Protein AF-A0A7V9VKD8-F1 (afdb_monomer)

Structure (mmCIF, N/CA/C/O backbone):
data_AF-A0A7V9VKD8-F1
#
_entry.id   AF-A0A7V9VKD8-F1
#
loop_
_atom_site.group_PDB
_atom_site.id
_atom_site.type_symbol
_atom_site.label_atom_id
_atom_site.label_alt_id
_atom_site.label_comp_id
_atom_site.label_asym_id
_atom_site.label_entity_id
_atom_site.label_seq_id
_atom_site.pdbx_PDB_ins_code
_atom_site.Cartn_x
_atom_site.Cartn_y
_atom_site.Cartn_z
_atom_site.occupancy
_atom_site.B_iso_or_equiv
_atom_site.auth_seq_id
_atom_site.auth_comp_id
_atom_site.auth_asym_id
_atom_site.auth_atom_id
_atom_site.pdbx_PDB_model_num
ATOM 1 N N . MET A 1 1 ? 1.636 -27.010 13.912 1.00 42.47 1 MET A N 1
ATOM 2 C CA . MET A 1 1 ? 1.619 -26.626 15.350 1.00 42.47 1 MET A CA 1
ATOM 3 C C . MET A 1 1 ? 1.794 -25.125 15.645 1.00 42.47 1 MET A C 1
ATOM 5 O O . MET A 1 1 ? 1.325 -24.706 16.694 1.00 42.47 1 MET A O 1
ATOM 9 N N . ARG A 1 2 ? 2.389 -24.283 14.776 1.00 42.25 2 ARG A N 1
ATOM 10 C CA . ARG A 1 2 ? 2.577 -22.835 15.060 1.00 42.25 2 ARG A CA 1
ATOM 11 C C . ARG A 1 2 ? 1.305 -21.962 14.997 1.00 42.25 2 ARG A C 1
ATOM 13 O O . ARG A 1 2 ? 1.256 -20.953 15.687 1.00 42.25 2 ARG A O 1
ATOM 20 N N . ALA A 1 3 ? 0.267 -22.363 14.257 1.00 39.34 3 ALA A N 1
ATOM 21 C CA . ALA A 1 3 ? -0.956 -21.563 14.083 1.00 39.34 3 ALA A CA 1
ATOM 22 C C . ALA A 1 3 ? -1.906 -21.553 15.307 1.00 39.34 3 ALA A C 1
ATOM 24 O O . ALA A 1 3 ? -2.570 -20.554 15.563 1.00 39.34 3 ALA A O 1
ATOM 25 N N . ARG A 1 4 ? -1.928 -22.620 16.126 1.00 39.41 4 ARG A N 1
ATOM 26 C CA . ARG A 1 4 ? -2.894 -22.756 17.241 1.00 39.41 4 ARG A CA 1
ATOM 27 C C . ARG A 1 4 ? -2.642 -21.816 18.432 1.00 39.41 4 ARG A C 1
ATOM 29 O O . ARG A 1 4 ? -3.565 -21.553 19.196 1.00 39.41 4 ARG A O 1
ATOM 36 N N . ARG A 1 5 ? -1.426 -21.270 18.590 1.00 45.78 5 ARG A N 1
ATOM 37 C CA . ARG A 1 5 ? -1.109 -20.312 19.674 1.00 45.78 5 ARG A CA 1
ATOM 38 C C . ARG A 1 5 ? -1.591 -18.879 19.399 1.00 45.78 5 ARG A C 1
ATOM 40 O O . ARG A 1 5 ? -1.609 -18.083 20.327 1.00 45.78 5 ARG A O 1
ATOM 47 N N . ILE A 1 6 ? -1.995 -18.550 18.169 1.00 46.66 6 ILE A N 1
ATOM 48 C CA . ILE A 1 6 ? -2.441 -17.193 17.801 1.00 46.66 6 ILE A CA 1
ATOM 49 C C . ILE A 1 6 ? -3.960 -17.016 18.012 1.00 46.66 6 ILE A C 1
ATOM 51 O O . ILE A 1 6 ? -4.398 -15.931 18.383 1.00 46.66 6 ILE A O 1
ATOM 55 N N . GLN A 1 7 ? -4.756 -18.083 17.868 1.00 44.25 7 GLN A N 1
ATOM 56 C CA . GLN A 1 7 ? -6.227 -18.017 17.906 1.00 44.25 7 GLN A CA 1
ATOM 57 C C . GLN A 1 7 ? -6.825 -17.631 19.274 1.00 44.25 7 GLN A C 1
ATOM 59 O O . GLN A 1 7 ? -7.838 -16.941 19.315 1.00 44.25 7 GLN A O 1
ATOM 64 N N . HIS A 1 8 ? -6.202 -18.012 20.395 1.00 42.66 8 HIS A N 1
ATOM 65 C CA . HIS A 1 8 ? -6.781 -17.778 21.730 1.00 42.66 8 HIS A CA 1
ATOM 66 C C . HIS A 1 8 ? -6.669 -16.321 22.216 1.00 42.66 8 HIS A C 1
ATOM 68 O O . HIS A 1 8 ? -7.335 -15.945 23.174 1.00 42.66 8 HIS A O 1
ATOM 74 N N . PHE A 1 9 ? -5.860 -15.482 21.560 1.00 46.19 9 PHE A N 1
ATOM 75 C CA . PHE A 1 9 ? -5.623 -14.104 22.004 1.00 46.19 9 PHE A CA 1
ATOM 76 C C . PHE A 1 9 ? -6.625 -13.094 21.415 1.00 46.19 9 PHE A C 1
ATOM 78 O O . PHE A 1 9 ? -6.841 -12.041 22.000 1.00 46.19 9 PHE A O 1
ATOM 85 N N . VAL A 1 10 ? -7.254 -13.400 20.272 1.00 44.94 10 VAL A N 1
ATOM 86 C CA . VAL A 1 10 ? -8.095 -12.431 19.539 1.00 44.94 10 VAL A CA 1
ATOM 87 C C . VAL A 1 10 ? -9.542 -12.395 20.053 1.00 44.94 10 VAL A C 1
ATOM 89 O O . VAL A 1 10 ? -10.133 -11.322 20.126 1.00 44.94 10 VAL A O 1
ATOM 92 N N . LEU A 1 11 ? -10.098 -13.528 20.499 1.00 43.31 11 LEU A N 1
ATOM 93 C CA . LEU A 1 11 ? -11.483 -13.601 20.997 1.00 43.31 11 LEU A CA 1
ATOM 94 C C . LEU A 1 11 ? -11.695 -12.942 22.376 1.00 43.31 11 LEU A C 1
ATOM 96 O O . LEU A 1 11 ? -12.800 -12.500 22.669 1.00 43.31 11 LEU A O 1
ATOM 100 N N . ALA A 1 12 ? -10.654 -12.810 23.204 1.00 42.66 12 ALA A N 1
ATOM 101 C CA . ALA A 1 12 ? -10.768 -12.205 24.539 1.00 42.66 12 ALA A CA 1
ATOM 102 C C . ALA A 1 12 ? -10.773 -10.660 24.530 1.00 42.66 12 ALA A C 1
ATOM 104 O O . ALA A 1 12 ? -11.183 -10.026 25.499 1.00 42.66 12 ALA A O 1
ATOM 105 N N . ILE A 1 13 ? -10.332 -10.035 23.437 1.00 46.97 13 ILE A N 1
ATOM 106 C CA . ILE A 1 13 ? -10.127 -8.581 23.356 1.00 46.97 13 ILE A CA 1
ATOM 107 C C . ILE A 1 13 ? -11.445 -7.823 23.127 1.00 46.97 13 ILE A C 1
ATOM 109 O O . ILE A 1 13 ? -11.575 -6.668 23.538 1.00 46.97 13 ILE A O 1
ATOM 113 N N . VAL A 1 14 ? -12.454 -8.469 22.539 1.00 44.53 14 VAL A N 1
ATOM 114 C CA . VAL A 1 14 ? -13.737 -7.825 22.206 1.00 44.53 14 VAL A CA 1
ATOM 115 C C . VAL A 1 14 ? -14.632 -7.617 23.444 1.00 44.53 14 VAL A C 1
ATOM 117 O O . VAL A 1 14 ? -15.474 -6.728 23.434 1.00 44.53 14 VAL A O 1
ATOM 120 N N . ALA A 1 15 ? -14.410 -8.340 24.551 1.00 43.53 15 ALA A N 1
ATOM 121 C CA . ALA A 1 15 ? -15.304 -8.313 25.720 1.00 43.53 15 ALA A CA 1
ATOM 122 C C . ALA A 1 15 ? -14.883 -7.376 26.876 1.00 43.53 15 ALA A C 1
ATOM 124 O O . ALA A 1 15 ? -15.650 -7.191 27.816 1.00 43.53 15 ALA A O 1
ATOM 125 N N . ALA A 1 16 ? -13.698 -6.758 26.836 1.00 43.78 16 ALA A N 1
ATOM 126 C CA . ALA A 1 16 ? -13.213 -5.905 27.928 1.00 43.78 16 ALA A CA 1
ATOM 127 C C . ALA A 1 16 ? -12.700 -4.560 27.402 1.00 43.78 16 ALA A C 1
ATOM 129 O O . ALA A 1 16 ? -11.512 -4.405 27.109 1.00 43.78 16 ALA A O 1
ATOM 130 N N . ALA A 1 17 ? -13.598 -3.586 27.261 1.00 41.66 17 ALA A N 1
ATOM 131 C CA . ALA A 1 17 ? -13.271 -2.193 26.968 1.00 41.66 17 ALA A CA 1
ATOM 132 C C . ALA A 1 17 ? -14.099 -1.265 27.867 1.00 41.66 17 ALA A C 1
ATOM 134 O O . ALA A 1 17 ? -15.029 -0.607 27.417 1.00 41.66 17 ALA A O 1
ATOM 135 N N . ALA A 1 18 ? -13.758 -1.218 29.153 1.00 43.62 18 ALA A N 1
ATOM 136 C CA . ALA A 1 18 ? -14.239 -0.179 30.050 1.00 43.62 18 ALA A CA 1
ATOM 137 C C . ALA A 1 18 ? -13.070 0.329 30.903 1.00 43.62 18 ALA A C 1
ATOM 139 O O . ALA A 1 18 ? -12.423 -0.442 31.604 1.00 43.62 18 ALA A O 1
ATOM 140 N N . LEU A 1 19 ? -12.842 1.642 30.804 1.00 44.38 19 LEU A N 1
ATOM 141 C CA . LEU A 1 19 ? -12.028 2.485 31.684 1.00 44.38 19 LEU A CA 1
ATOM 142 C C . LEU A 1 19 ? -10.507 2.246 31.635 1.00 44.38 19 LEU A C 1
ATOM 144 O O . LEU A 1 19 ? -9.908 1.535 32.434 1.00 44.38 19 LEU A O 1
ATOM 148 N N . SER A 1 20 ? -9.847 2.941 30.712 1.00 45.47 20 SER A N 1
ATOM 149 C CA . SER A 1 20 ? -8.417 3.249 30.793 1.00 45.47 20 SER A CA 1
ATOM 150 C C . SER A 1 20 ? -8.201 4.720 30.432 1.00 45.47 20 SER A C 1
ATOM 152 O O . SER A 1 20 ? -8.982 5.264 29.646 1.00 45.47 20 SER A O 1
ATOM 154 N N . PRO A 1 21 ? -7.194 5.383 31.029 1.00 44.06 21 PRO A N 1
ATOM 155 C CA . PRO A 1 21 ? -6.989 6.818 30.880 1.00 44.06 21 PRO A CA 1
ATOM 156 C C . PRO A 1 21 ? -6.723 7.202 29.415 1.00 44.06 21 PRO A C 1
ATOM 158 O O . PRO A 1 21 ? -6.250 6.370 28.632 1.00 44.06 21 PRO A O 1
ATOM 161 N N . PRO A 1 22 ? -7.022 8.458 29.032 1.00 53.12 22 PRO A N 1
ATOM 162 C CA . PRO A 1 22 ? -6.778 8.946 27.683 1.00 53.12 22 PRO A CA 1
ATOM 163 C C . PRO A 1 22 ? -5.312 8.746 27.287 1.00 53.12 22 PRO A C 1
ATOM 165 O O . PRO A 1 22 ? -4.411 8.804 28.127 1.00 53.12 22 PRO A O 1
ATOM 168 N N . ALA A 1 23 ? -5.105 8.506 25.991 1.00 54.78 23 ALA A N 1
ATOM 169 C CA . ALA A 1 23 ? -3.805 8.439 25.331 1.00 54.78 23 ALA A CA 1
ATOM 170 C C . ALA A 1 23 ? -2.807 9.427 25.962 1.00 54.78 23 ALA A C 1
ATOM 172 O O . ALA A 1 23 ? -3.097 10.622 26.082 1.00 54.78 23 ALA A O 1
ATOM 173 N N . SER A 1 24 ? -1.645 8.932 26.401 1.00 53.75 24 SER A N 1
ATOM 174 C CA . SER A 1 24 ? -0.640 9.771 27.059 1.00 53.75 24 SER A CA 1
ATOM 175 C C . SER A 1 24 ? -0.217 10.924 26.141 1.00 53.75 24 SER A C 1
ATOM 177 O O . SER A 1 24 ? -0.302 10.828 24.917 1.00 53.75 24 SER A O 1
ATOM 179 N N . ALA A 1 25 ? 0.288 12.027 26.703 1.00 51.19 25 ALA A N 1
ATOM 180 C CA . ALA A 1 25 ? 0.805 13.155 25.917 1.00 51.19 25 ALA A CA 1
ATOM 181 C C . ALA A 1 25 ? 1.857 12.744 24.856 1.00 51.19 25 ALA A C 1
ATOM 183 O O . ALA A 1 25 ? 2.001 13.433 23.849 1.00 51.19 25 ALA A O 1
ATOM 184 N N . ALA A 1 26 ? 2.521 11.593 25.025 1.00 50.34 26 ALA A N 1
ATOM 185 C CA . ALA A 1 26 ? 3.443 11.007 24.052 1.00 50.34 26 ALA A CA 1
ATOM 186 C C . ALA A 1 26 ? 2.761 10.447 22.780 1.00 50.34 26 ALA A C 1
ATOM 188 O O . ALA A 1 26 ? 3.427 10.249 21.764 1.00 50.34 26 ALA A O 1
ATOM 189 N N . GLU A 1 27 ? 1.445 10.209 22.796 1.00 54.41 27 GLU A N 1
ATOM 190 C CA . GLU A 1 27 ? 0.665 9.771 21.628 1.00 54.41 27 GLU A CA 1
ATOM 191 C C . GLU A 1 27 ? 0.104 10.931 20.790 1.00 54.41 27 GLU A C 1
ATOM 193 O O . GLU A 1 27 ? -0.457 10.674 19.721 1.00 54.41 27 GLU A O 1
ATOM 198 N N . ARG A 1 28 ? 0.319 12.199 21.184 1.00 55.41 28 ARG A N 1
ATOM 199 C CA . ARG A 1 28 ? 0.083 13.368 20.312 1.00 55.41 28 ARG A CA 1
ATOM 200 C C . ARG A 1 28 ? 1.165 13.458 19.234 1.00 55.41 28 ARG A C 1
ATOM 202 O O . ARG A 1 28 ? 1.924 14.419 19.150 1.00 55.41 28 ARG A O 1
ATOM 209 N N . GLN A 1 29 ? 1.278 12.423 18.412 1.00 58.59 29 GLN A N 1
ATOM 210 C CA . GLN A 1 29 ? 2.019 12.534 17.168 1.00 58.59 29 GLN A CA 1
ATOM 211 C C . GLN A 1 29 ? 1.348 13.589 16.300 1.00 58.59 29 GLN A C 1
ATOM 213 O O . GLN A 1 29 ? 0.123 13.622 16.196 1.00 58.59 29 GLN A O 1
ATOM 218 N N . HIS A 1 30 ? 2.166 14.409 15.642 1.00 74.25 30 HIS A N 1
ATOM 219 C CA . HIS A 1 30 ? 1.701 15.260 14.557 1.00 74.25 30 HIS A CA 1
ATOM 220 C C . HIS A 1 30 ? 0.858 14.417 13.594 1.00 74.25 30 HIS A C 1
ATOM 222 O O . HIS A 1 30 ? 1.234 13.284 13.246 1.00 74.25 30 HIS A O 1
ATOM 228 N N . CYS A 1 31 ? -0.295 14.962 13.206 1.00 80.88 31 CYS A N 1
ATOM 229 C CA . CYS A 1 31 ? -1.182 14.336 12.239 1.00 80.88 31 CYS A CA 1
ATOM 230 C C . CYS A 1 31 ? -0.378 13.911 11.000 1.00 80.88 31 CYS A C 1
ATOM 232 O O . CYS A 1 31 ? 0.543 14.627 10.596 1.00 80.88 31 CYS A O 1
ATOM 234 N N . PRO A 1 32 ? -0.635 12.717 10.434 1.00 75.69 32 PRO A N 1
ATOM 235 C CA . PRO A 1 32 ? 0.086 12.269 9.249 1.00 75.69 32 PRO A CA 1
ATOM 236 C C . PRO A 1 32 ? -0.048 13.306 8.132 1.00 75.69 32 PRO A C 1
ATOM 238 O O . PRO A 1 32 ? -1.162 13.595 7.717 1.00 75.69 32 PRO A O 1
ATOM 241 N N . ALA A 1 33 ? 1.077 13.829 7.638 1.00 67.81 33 ALA A N 1
ATOM 242 C CA . ALA A 1 33 ? 1.065 14.705 6.469 1.00 67.81 33 ALA A CA 1
ATOM 243 C C . ALA A 1 33 ? 0.665 13.936 5.198 1.00 67.81 33 ALA A C 1
ATOM 245 O O . ALA A 1 33 ? -0.048 14.468 4.359 1.00 67.81 33 ALA A O 1
ATOM 246 N N . GLU A 1 34 ? 1.090 12.672 5.077 1.00 78.25 34 GLU A N 1
ATOM 247 C CA . GLU A 1 34 ? 0.794 11.823 3.922 1.00 78.25 34 GLU A CA 1
ATOM 248 C C . GLU A 1 34 ? 0.638 10.348 4.330 1.00 78.25 34 GLU A C 1
ATOM 250 O O . GLU A 1 34 ? 1.295 9.887 5.279 1.00 78.25 34 GLU A O 1
ATOM 255 N N . PRO A 1 35 ? -0.198 9.577 3.615 1.00 81.62 35 PRO A N 1
ATOM 256 C CA . PRO A 1 35 ? -0.246 8.134 3.769 1.00 81.62 35 PRO A CA 1
ATOM 257 C C . PRO A 1 35 ? 1.057 7.443 3.345 1.00 81.62 35 PRO A C 1
ATOM 259 O O . PRO A 1 35 ? 1.594 7.673 2.262 1.00 81.62 35 PRO A O 1
ATOM 262 N N . LEU A 1 36 ? 1.542 6.514 4.177 1.00 81.06 36 LEU A N 1
ATOM 263 C CA . LEU A 1 36 ? 2.706 5.672 3.875 1.00 81.06 36 LEU A CA 1
ATOM 264 C C . LEU A 1 36 ? 2.273 4.254 3.468 1.00 81.06 36 LEU A C 1
ATOM 266 O O . LEU A 1 36 ? 2.594 3.294 4.160 1.00 81.06 36 LEU A O 1
ATOM 270 N N . TYR A 1 37 ? 1.542 4.104 2.365 1.00 79.50 37 TYR A N 1
ATOM 271 C CA . TYR A 1 37 ? 1.169 2.790 1.812 1.00 79.50 37 TYR A CA 1
ATOM 272 C C . TYR A 1 37 ? 1.654 2.591 0.364 1.00 79.50 37 TYR A C 1
ATOM 274 O O . TYR A 1 37 ? 2.274 3.477 -0.241 1.00 79.50 37 TYR A O 1
ATOM 282 N N . PHE A 1 38 ? 1.479 1.380 -0.182 1.00 69.44 38 PHE A N 1
ATOM 283 C CA . PHE A 1 38 ? 2.187 0.926 -1.386 1.00 69.44 38 PHE A CA 1
ATOM 284 C C . PHE A 1 38 ? 1.686 1.531 -2.705 1.00 69.44 38 PHE A C 1
ATOM 286 O O . PHE A 1 38 ? 2.515 1.932 -3.532 1.00 69.44 38 PHE A O 1
ATOM 293 N N . GLN A 1 39 ? 0.383 1.676 -2.914 1.00 71.06 39 GLN A N 1
ATOM 294 C CA . GLN 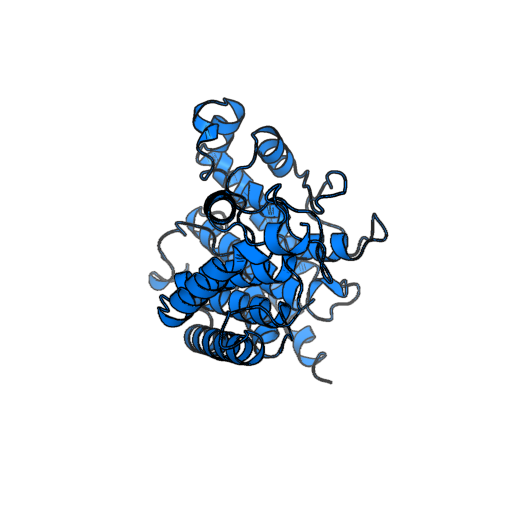A 1 39 ? -0.152 2.367 -4.087 1.00 71.06 39 GLN A CA 1
ATOM 295 C C . GLN A 1 39 ? -0.667 3.722 -3.651 1.00 71.06 39 GLN A C 1
ATOM 297 O O . GLN A 1 39 ? -1.504 3.802 -2.781 1.00 71.06 39 GLN A O 1
ATOM 302 N N . PHE A 1 40 ? -0.110 4.788 -4.213 1.00 60.62 40 PHE A N 1
ATOM 303 C CA . PHE A 1 40 ? -0.709 6.111 -4.113 1.00 60.62 40 PHE A CA 1
ATOM 304 C C . PHE A 1 40 ? -1.100 6.480 -5.533 1.00 60.62 40 PHE A C 1
ATOM 306 O O . PHE A 1 40 ? -0.212 6.611 -6.386 1.00 60.62 40 PHE A O 1
ATOM 313 N N . GLN A 1 41 ? -2.400 6.574 -5.812 1.00 69.62 41 GLN A N 1
ATOM 314 C CA . GLN A 1 41 ? -2.845 7.196 -7.054 1.00 69.62 41 GLN A CA 1
ATOM 315 C C . GLN A 1 41 ? -3.024 8.695 -6.799 1.00 69.62 41 GLN A C 1
ATOM 317 O O . GLN A 1 41 ? -3.840 9.076 -5.965 1.00 69.62 41 GLN A O 1
ATOM 322 N N . PRO A 1 42 ? -2.267 9.555 -7.502 1.00 56.91 42 PRO A N 1
ATOM 323 C CA . PRO A 1 42 ? -2.194 10.981 -7.192 1.00 56.91 42 PRO A CA 1
ATOM 324 C C . PRO A 1 42 ? -3.464 11.768 -7.530 1.00 56.91 42 PRO A C 1
ATOM 326 O O . PRO A 1 42 ? -3.528 12.953 -7.229 1.00 56.91 42 PRO A O 1
ATOM 329 N N . ALA A 1 43 ? -4.454 11.155 -8.184 1.00 70.81 43 ALA A N 1
ATOM 330 C CA . ALA A 1 43 ? -5.707 11.827 -8.483 1.00 70.81 43 ALA A CA 1
ATOM 331 C C . ALA A 1 43 ? -6.859 10.835 -8.642 1.00 70.81 43 ALA A C 1
ATOM 333 O O . ALA A 1 43 ? -6.780 9.886 -9.428 1.00 70.81 43 ALA A O 1
ATOM 334 N N . TYR A 1 44 ? -7.953 11.121 -7.943 1.00 82.94 44 TYR A N 1
ATOM 335 C CA . TYR A 1 44 ? -9.258 10.515 -8.161 1.00 82.94 44 TYR A CA 1
ATOM 336 C C . TYR A 1 44 ? -10.205 11.583 -8.706 1.00 82.94 44 TYR A C 1
ATOM 338 O O . TYR A 1 44 ? -10.216 12.710 -8.215 1.00 82.94 44 TYR A O 1
ATOM 346 N N . GLY A 1 45 ? -10.968 11.244 -9.748 1.00 84.88 45 GLY A N 1
ATOM 347 C CA . GLY A 1 45 ? -12.008 12.134 -10.265 1.00 84.88 45 GLY A CA 1
ATOM 348 C C . GLY A 1 45 ? -13.163 12.288 -9.263 1.00 84.88 45 GLY A C 1
ATOM 349 O O . GLY A 1 45 ? -13.365 11.376 -8.452 1.00 84.88 45 GLY A O 1
ATOM 350 N N . PRO A 1 46 ? -13.942 13.387 -9.329 1.00 84.19 46 PRO A N 1
ATOM 351 C CA . PRO A 1 46 ? -15.055 13.651 -8.409 1.00 84.19 46 PRO A CA 1
ATOM 352 C C . PRO A 1 46 ? -16.045 12.485 -8.305 1.00 84.19 46 PRO A C 1
ATOM 354 O O . PRO A 1 46 ? -16.428 12.095 -7.204 1.00 84.19 46 PRO A O 1
ATOM 357 N N . GLU A 1 47 ? -16.370 11.849 -9.433 1.00 88.12 47 GLU A N 1
ATOM 358 C CA . GLU A 1 47 ? -17.260 10.682 -9.492 1.00 88.12 47 GLU A CA 1
ATOM 359 C C . GLU A 1 47 ? -16.746 9.504 -8.657 1.00 88.12 47 GLU A C 1
ATOM 361 O O . GLU A 1 47 ? -17.500 8.891 -7.906 1.00 88.12 47 GLU A O 1
ATOM 366 N N . ARG A 1 48 ? -15.443 9.205 -8.730 1.00 89.19 48 ARG A N 1
ATOM 367 C CA . ARG A 1 48 ? -14.844 8.094 -7.976 1.00 89.19 48 ARG A CA 1
ATOM 368 C C . ARG A 1 48 ? -14.796 8.383 -6.479 1.00 89.19 48 ARG A C 1
ATOM 370 O O . ARG A 1 48 ? -14.947 7.460 -5.683 1.00 89.19 48 ARG A O 1
ATOM 377 N N . LEU A 1 49 ? -14.586 9.642 -6.096 1.00 88.44 49 LEU A N 1
ATOM 378 C CA . LEU A 1 49 ? -14.631 10.057 -4.694 1.00 88.44 49 LEU A CA 1
ATOM 379 C C . LEU A 1 49 ? -16.059 9.964 -4.136 1.00 88.44 49 LEU A C 1
ATOM 381 O O . LEU A 1 49 ? -16.259 9.431 -3.044 1.00 88.44 49 LEU A O 1
ATOM 385 N N . ALA A 1 50 ? -17.052 10.428 -4.899 1.00 89.12 50 ALA A N 1
ATOM 386 C CA . ALA A 1 50 ? -18.462 10.326 -4.534 1.00 89.12 50 ALA A CA 1
ATOM 387 C C . ALA A 1 50 ? -18.917 8.859 -4.413 1.00 89.12 50 ALA A C 1
ATOM 389 O O . ALA A 1 50 ? -19.523 8.494 -3.406 1.00 89.12 50 ALA A O 1
ATOM 390 N N . ALA A 1 51 ? -18.550 8.008 -5.377 1.00 93.50 51 ALA A N 1
ATOM 391 C CA . ALA A 1 51 ? -18.822 6.569 -5.350 1.00 93.50 51 ALA A CA 1
ATOM 392 C C . ALA A 1 51 ? -18.218 5.897 -4.106 1.00 93.50 51 ALA A C 1
ATOM 394 O O . ALA A 1 51 ? -18.927 5.235 -3.348 1.00 93.50 51 ALA A O 1
ATOM 395 N N . ALA A 1 52 ? -16.940 6.156 -3.810 1.00 94.12 52 ALA A N 1
ATOM 396 C CA . ALA A 1 52 ? -16.284 5.601 -2.627 1.00 94.12 52 ALA A CA 1
ATOM 397 C C . ALA A 1 52 ? -16.978 6.026 -1.319 1.00 94.12 52 ALA A C 1
ATOM 399 O O . ALA A 1 52 ? -17.159 5.204 -0.420 1.00 94.12 52 ALA A O 1
ATOM 400 N N . ARG A 1 53 ? -17.429 7.286 -1.207 1.00 91.25 53 ARG A N 1
ATOM 401 C CA . ARG A 1 53 ? -18.226 7.743 -0.050 1.00 91.25 53 ARG A CA 1
ATOM 402 C C . ARG A 1 53 ? -19.559 7.015 0.055 1.00 91.25 53 ARG A C 1
ATOM 404 O O . ARG A 1 53 ? -19.959 6.644 1.158 1.00 91.25 53 ARG A O 1
ATOM 411 N N . ALA A 1 54 ? -20.226 6.781 -1.074 1.00 94.00 54 ALA A N 1
ATOM 412 C CA . ALA A 1 54 ? -21.459 6.006 -1.108 1.00 94.00 54 ALA A CA 1
ATOM 413 C C . ALA A 1 54 ? -21.223 4.546 -0.683 1.00 94.00 54 ALA A C 1
ATOM 415 O O . ALA A 1 54 ? -22.122 3.930 -0.116 1.00 94.00 54 ALA A O 1
ATOM 416 N N . GLY A 1 55 ? -20.005 4.024 -0.830 1.00 96.12 55 GLY A N 1
ATOM 417 C CA . GLY A 1 55 ? -19.643 2.636 -0.540 1.00 96.12 55 GLY A CA 1
ATOM 418 C C . GLY A 1 55 ? -19.430 1.795 -1.798 1.00 96.12 55 GLY A C 1
ATOM 419 O O . GLY A 1 55 ? -19.408 0.575 -1.699 1.00 96.12 55 GLY A O 1
ATOM 420 N N . ASP A 1 56 ? -19.303 2.431 -2.961 1.00 97.25 56 ASP A N 1
ATOM 421 C CA . ASP A 1 56 ? -19.055 1.780 -4.243 1.00 97.25 56 ASP A CA 1
ATOM 422 C C . ASP A 1 56 ? -17.573 1.910 -4.596 1.00 97.25 56 ASP A C 1
ATOM 424 O O . ASP A 1 56 ? -17.049 3.008 -4.816 1.00 97.25 56 ASP A O 1
ATOM 428 N N . PHE A 1 57 ? -16.874 0.780 -4.648 1.00 96.31 57 PHE A N 1
ATOM 429 C CA . PHE A 1 57 ? -15.426 0.745 -4.808 1.00 96.31 57 PHE A CA 1
ATOM 430 C C . PHE A 1 57 ? -15.020 -0.073 -6.016 1.00 96.31 57 PHE A C 1
ATOM 432 O O . PHE A 1 57 ? -15.559 -1.137 -6.292 1.00 96.31 57 PHE A O 1
ATOM 439 N N . LYS A 1 58 ? -13.985 0.388 -6.713 1.00 95.25 58 LYS A N 1
ATOM 440 C CA . LYS A 1 58 ? -13.332 -0.415 -7.743 1.00 95.25 58 LYS A CA 1
ATOM 441 C C . LYS A 1 58 ? -12.240 -1.270 -7.100 1.00 95.25 58 LYS A C 1
ATOM 443 O O . LYS A 1 58 ? -11.090 -0.837 -7.051 1.00 95.25 58 LYS A O 1
ATOM 448 N N . VAL A 1 59 ? -12.614 -2.450 -6.597 1.00 95.12 59 VAL A N 1
ATOM 449 C CA . VAL A 1 59 ? -11.694 -3.399 -5.936 1.00 95.12 59 VAL A CA 1
ATOM 450 C C . VAL A 1 59 ? -10.658 -3.932 -6.918 1.00 95.12 59 VAL A C 1
ATOM 452 O O . VAL A 1 59 ? -9.469 -3.953 -6.619 1.00 95.12 59 VAL A O 1
ATOM 455 N N . HIS A 1 60 ? -11.093 -4.300 -8.125 1.00 93.50 60 HIS A N 1
ATOM 456 C CA . HIS A 1 60 ? -10.218 -4.804 -9.178 1.00 93.50 60 HIS A CA 1
ATOM 457 C C . HIS A 1 60 ? -10.320 -3.949 -10.447 1.00 93.50 60 HIS A C 1
ATOM 459 O O . HIS A 1 60 ? -11.399 -3.552 -10.883 1.00 93.50 60 HIS A O 1
ATOM 465 N N . GLN A 1 61 ? -9.184 -3.664 -11.092 1.00 86.88 61 GLN A N 1
ATOM 466 C CA . GLN A 1 61 ? -9.122 -2.674 -12.180 1.00 86.88 61 GLN A CA 1
ATOM 467 C C . GLN A 1 61 ? -9.916 -3.064 -13.437 1.00 86.88 61 GLN A C 1
ATOM 469 O O . GLN A 1 61 ? -10.322 -2.179 -14.198 1.00 86.88 61 GLN A O 1
ATOM 474 N N . ARG A 1 62 ? -10.131 -4.366 -13.655 1.00 88.31 62 ARG A N 1
ATOM 475 C CA . ARG A 1 62 ? -10.818 -4.913 -14.838 1.00 88.31 62 ARG A CA 1
ATOM 476 C C . ARG A 1 62 ? -12.294 -5.247 -14.607 1.00 88.31 62 ARG A C 1
ATOM 478 O O . ARG A 1 62 ? -12.961 -5.622 -15.560 1.00 88.31 62 ARG A O 1
ATOM 485 N N . LEU A 1 63 ? -12.778 -5.141 -13.371 1.00 91.75 63 LEU A N 1
ATOM 486 C CA . LEU A 1 63 ? -14.148 -5.499 -13.004 1.00 91.75 63 LEU A CA 1
ATOM 487 C C . LEU A 1 63 ? -14.971 -4.243 -12.685 1.00 91.75 63 LEU A C 1
ATOM 489 O O . LEU A 1 63 ? -14.431 -3.130 -12.609 1.00 91.75 63 LEU A O 1
ATOM 493 N N . GLY A 1 64 ? -16.287 -4.434 -12.569 1.00 91.81 64 GLY A N 1
ATOM 494 C CA . GLY A 1 64 ? -17.226 -3.393 -12.156 1.00 91.81 64 GLY A CA 1
ATOM 495 C C . GLY A 1 64 ? -17.015 -2.951 -10.701 1.00 91.81 64 GLY A C 1
ATOM 496 O O . GLY A 1 64 ? -16.196 -3.536 -9.991 1.00 91.81 64 GLY A O 1
ATOM 497 N N . PRO A 1 65 ? -17.708 -1.889 -10.258 1.00 95.06 65 PRO A N 1
ATOM 498 C CA . PRO A 1 65 ? -17.676 -1.478 -8.863 1.00 95.06 65 PRO A CA 1
ATOM 499 C C . PRO A 1 65 ? -18.376 -2.507 -7.962 1.00 95.06 65 PRO A C 1
ATOM 501 O O . PRO A 1 65 ? -19.383 -3.108 -8.339 1.00 95.06 65 PRO A O 1
ATOM 504 N N . ASP A 1 66 ? -17.863 -2.650 -6.746 1.00 96.62 66 ASP A N 1
ATOM 505 C CA . ASP A 1 66 ? -18.421 -3.477 -5.684 1.00 96.62 66 ASP A CA 1
ATOM 506 C C . ASP A 1 66 ? -18.986 -2.588 -4.576 1.00 96.62 66 ASP A C 1
ATOM 508 O O . ASP A 1 66 ? -18.352 -1.619 -4.144 1.00 96.62 66 ASP A O 1
ATOM 512 N N . ARG A 1 67 ? -20.187 -2.932 -4.106 1.00 97.44 67 ARG A N 1
ATOM 513 C CA . ARG A 1 67 ? -20.828 -2.269 -2.974 1.00 97.44 67 ARG A CA 1
ATOM 514 C C . ARG A 1 67 ? -20.283 -2.866 -1.681 1.00 97.44 67 ARG A C 1
ATOM 516 O O . ARG A 1 67 ? -20.670 -3.970 -1.315 1.00 97.44 67 ARG A O 1
ATOM 523 N N . LEU A 1 68 ? -19.413 -2.142 -0.982 1.00 97.50 68 LEU A N 1
ATOM 524 C CA . LEU A 1 68 ? -18.756 -2.609 0.240 1.00 97.50 68 LEU A CA 1
ATOM 525 C C . LEU A 1 68 ? -19.135 -1.714 1.420 1.00 97.50 68 LEU A C 1
ATOM 527 O O . LEU A 1 68 ? -18.579 -0.634 1.631 1.00 97.50 68 LEU A O 1
ATOM 531 N N . VAL A 1 69 ? -20.115 -2.174 2.194 1.00 97.38 69 VAL A N 1
ATOM 532 C CA . VAL A 1 69 ? -20.598 -1.515 3.410 1.00 97.38 69 VAL A CA 1
ATOM 533 C C . VAL A 1 69 ? -20.609 -2.553 4.529 1.00 97.38 69 VAL A C 1
ATOM 535 O O . VAL A 1 69 ? -21.218 -3.599 4.324 1.00 97.38 69 VAL A O 1
ATOM 538 N N . PRO A 1 70 ? -19.958 -2.301 5.681 1.00 97.81 70 PRO A N 1
ATOM 539 C CA . PRO A 1 70 ? -19.985 -3.231 6.804 1.00 97.81 70 PRO A CA 1
ATOM 540 C C . PRO A 1 70 ? -21.416 -3.635 7.219 1.00 97.81 70 PRO A C 1
ATOM 542 O O . PRO A 1 70 ? -22.285 -2.757 7.269 1.00 97.81 70 PRO A O 1
ATOM 545 N N . PRO A 1 71 ? -21.661 -4.916 7.557 1.00 98.00 71 PRO A N 1
ATOM 546 C CA . PRO A 1 71 ? -20.701 -6.023 7.500 1.00 98.00 71 PRO A CA 1
ATOM 547 C C . PRO A 1 71 ? -20.428 -6.483 6.059 1.00 98.00 71 PRO A C 1
ATOM 549 O O . PRO A 1 71 ? -21.358 -6.739 5.294 1.00 98.00 71 PRO A O 1
ATOM 552 N N . ILE A 1 72 ? -19.151 -6.608 5.687 1.00 97.94 72 ILE A N 1
ATOM 553 C CA . ILE A 1 72 ? -18.742 -7.059 4.348 1.00 97.94 72 ILE A CA 1
ATOM 554 C C . ILE A 1 72 ? -18.578 -8.585 4.348 1.00 97.94 72 ILE A C 1
ATOM 556 O O . ILE A 1 72 ? -17.978 -9.166 5.254 1.00 97.94 72 ILE A O 1
ATOM 560 N N . ALA A 1 73 ? -19.065 -9.249 3.297 1.00 97.44 73 ALA A N 1
ATOM 561 C CA . ALA A 1 73 ? -18.855 -10.678 3.075 1.00 97.44 73 ALA A CA 1
ATOM 562 C C . ALA A 1 73 ? -17.413 -10.955 2.601 1.00 97.44 73 ALA A C 1
ATOM 564 O O . ALA A 1 73 ? -17.163 -11.235 1.436 1.00 97.44 73 ALA A O 1
ATOM 565 N N . TRP A 1 74 ? -16.437 -10.865 3.509 1.00 97.88 74 TRP A N 1
ATOM 566 C CA . TRP A 1 74 ? -15.004 -10.954 3.176 1.00 97.88 74 TRP A CA 1
ATOM 567 C C . TRP A 1 74 ? -14.554 -12.280 2.547 1.00 97.88 74 TRP A C 1
ATOM 569 O O . TRP A 1 74 ? -13.483 -12.312 1.955 1.00 97.88 74 TRP A O 1
ATOM 579 N N . ALA A 1 75 ? -15.339 -13.349 2.691 1.00 96.50 75 ALA A N 1
ATOM 580 C CA . ALA A 1 75 ? -15.076 -14.661 2.094 1.00 96.50 75 ALA A CA 1
ATOM 581 C C . ALA A 1 75 ? -15.852 -14.897 0.782 1.00 96.50 75 ALA A C 1
ATOM 583 O O . ALA A 1 75 ? -15.842 -16.008 0.254 1.00 96.50 75 ALA A O 1
ATOM 584 N N . GLU A 1 76 ? -16.577 -13.891 0.282 1.00 94.31 76 GLU A N 1
ATOM 585 C CA . GLU A 1 76 ? -17.265 -13.980 -1.004 1.00 94.31 76 GLU A CA 1
ATOM 586 C C . GLU A 1 76 ? -16.243 -14.149 -2.136 1.00 94.31 76 GLU A C 1
ATOM 588 O O . GLU A 1 76 ? -15.208 -13.489 -2.147 1.00 94.31 76 GLU A O 1
ATOM 593 N N . ASP A 1 77 ? -16.553 -15.001 -3.115 1.00 94.81 77 ASP A N 1
ATOM 594 C CA . ASP A 1 77 ? -15.826 -15.097 -4.385 1.00 94.81 77 ASP A CA 1
ATOM 595 C C . ASP A 1 77 ? -16.771 -14.778 -5.543 1.00 94.81 77 ASP A C 1
ATOM 597 O O . ASP A 1 77 ? -17.165 -15.639 -6.331 1.00 94.81 77 ASP A O 1
ATOM 601 N N . ARG A 1 78 ? -17.180 -13.510 -5.613 1.00 93.19 78 ARG A N 1
ATOM 602 C CA . ARG A 1 78 ? -18.219 -13.041 -6.536 1.00 93.19 78 ARG A CA 1
ATOM 603 C C . ARG A 1 78 ? -17.907 -13.339 -8.003 1.00 93.19 78 ARG A C 1
ATOM 605 O O . ARG A 1 78 ? -18.818 -13.499 -8.812 1.00 93.19 78 ARG A O 1
ATOM 612 N N . TYR A 1 79 ? -16.622 -13.368 -8.348 1.00 95.88 79 TYR A N 1
ATOM 613 C CA . TYR A 1 79 ? -16.149 -13.436 -9.728 1.00 95.88 79 TYR A CA 1
ATOM 614 C C . TYR A 1 79 ? -15.356 -14.711 -10.042 1.00 95.88 79 TYR A C 1
ATOM 616 O O . TYR A 1 79 ? -14.848 -14.822 -11.158 1.00 95.88 79 TYR A O 1
ATOM 624 N N . GLY A 1 80 ? -15.201 -15.639 -9.090 1.00 96.06 80 GLY A N 1
ATOM 625 C CA . GLY A 1 80 ? -14.301 -16.787 -9.245 1.00 96.06 80 GLY A CA 1
ATOM 626 C C . GLY A 1 80 ? -12.864 -16.348 -9.544 1.00 96.06 80 GLY A C 1
ATOM 627 O O . GLY A 1 80 ? -12.214 -16.920 -10.420 1.00 96.06 80 GLY A O 1
ATOM 628 N N . ASN A 1 81 ? -12.400 -15.253 -8.927 1.00 95.56 81 ASN A N 1
ATOM 629 C CA . ASN A 1 81 ? -11.182 -14.551 -9.337 1.00 95.56 81 ASN A CA 1
ATOM 630 C C . ASN A 1 81 ? -10.242 -14.269 -8.155 1.00 95.56 81 ASN A C 1
ATOM 632 O O . ASN A 1 81 ? -10.500 -13.413 -7.305 1.00 95.56 81 ASN A O 1
ATOM 636 N N . GLU A 1 82 ? -9.094 -14.947 -8.153 1.00 95.56 82 GLU A N 1
ATOM 637 C CA . GLU A 1 82 ? -8.101 -14.848 -7.079 1.00 95.56 82 GLU A CA 1
ATOM 638 C C . GLU A 1 82 ? -7.468 -13.454 -6.936 1.00 95.56 82 GLU A C 1
ATOM 640 O O . GLU A 1 82 ? -7.160 -13.029 -5.818 1.00 95.56 82 GLU A O 1
ATOM 645 N N . ASP A 1 83 ? -7.276 -12.730 -8.043 1.00 94.12 83 ASP A N 1
ATOM 646 C CA . ASP A 1 83 ? -6.705 -11.379 -8.037 1.00 94.12 83 ASP A CA 1
ATOM 647 C C . ASP A 1 83 ? -7.682 -10.377 -7.418 1.00 94.12 83 ASP A C 1
ATOM 649 O O . ASP A 1 83 ? -7.271 -9.488 -6.667 1.00 94.12 83 ASP A O 1
ATOM 653 N N . TRP A 1 84 ? -8.981 -10.531 -7.681 1.00 96.69 84 TRP A N 1
ATOM 654 C CA . TRP A 1 84 ? -10.026 -9.743 -7.037 1.00 96.69 84 TRP A CA 1
ATOM 655 C C . TRP A 1 84 ? -10.090 -10.053 -5.542 1.00 96.69 84 TRP A C 1
ATOM 657 O O . TRP A 1 84 ? -10.032 -9.110 -4.760 1.00 96.69 84 TRP A O 1
ATOM 667 N N . ARG A 1 85 ? -10.079 -11.329 -5.122 1.00 97.25 85 ARG A N 1
ATOM 668 C CA . ARG A 1 85 ? -10.036 -11.708 -3.690 1.00 97.25 85 ARG A CA 1
ATOM 669 C C . ARG A 1 85 ? -8.806 -11.134 -2.988 1.00 97.25 85 ARG A C 1
ATOM 671 O O . ARG A 1 85 ? -8.897 -10.527 -1.923 1.00 97.25 85 ARG A O 1
ATOM 678 N N . SER A 1 86 ? -7.642 -11.232 -3.626 1.00 96.44 86 SER A N 1
ATOM 679 C CA . SER A 1 86 ? -6.398 -10.645 -3.115 1.00 96.44 86 SER A CA 1
ATOM 680 C C . SER A 1 86 ? -6.503 -9.119 -2.980 1.00 96.44 86 SER A C 1
ATOM 682 O O . SER A 1 86 ? -6.077 -8.551 -1.972 1.00 96.44 86 SER A O 1
ATOM 684 N N . SER A 1 87 ? -7.116 -8.457 -3.966 1.00 96.19 87 SER A N 1
ATOM 685 C CA . SER A 1 87 ? -7.344 -7.005 -3.971 1.00 96.19 87 SER A CA 1
ATOM 686 C C . SER A 1 87 ? -8.387 -6.573 -2.934 1.00 96.19 87 SER A C 1
ATOM 688 O O . SER A 1 87 ? -8.225 -5.530 -2.304 1.00 96.19 87 SER A O 1
ATOM 690 N N . LEU A 1 88 ? -9.424 -7.382 -2.694 1.00 97.88 88 LEU A N 1
ATOM 691 C CA . LEU A 1 88 ? -10.421 -7.152 -1.648 1.00 97.88 88 LEU A CA 1
ATOM 692 C C . LEU A 1 88 ? -9.728 -7.042 -0.288 1.00 97.88 88 LEU A C 1
ATOM 694 O O . LEU A 1 88 ? -9.941 -6.069 0.438 1.00 97.88 88 LEU A O 1
ATOM 698 N N . HIS A 1 89 ? -8.828 -7.978 0.016 1.00 98.06 89 HIS A N 1
ATOM 699 C CA . HIS A 1 89 ? -8.111 -8.004 1.288 1.00 98.06 89 HIS A CA 1
ATOM 700 C C . HIS A 1 89 ? -6.916 -7.044 1.382 1.00 98.06 89 HIS A C 1
ATOM 702 O O . HIS A 1 89 ? -6.417 -6.845 2.490 1.00 98.06 89 HIS A O 1
ATOM 708 N N . SER A 1 90 ? -6.424 -6.445 0.292 1.00 96.94 90 SER A N 1
ATOM 709 C CA . SER A 1 90 ? -5.301 -5.490 0.366 1.00 96.94 90 SER A CA 1
ATOM 710 C C . SER A 1 90 ? -5.717 -4.133 0.943 1.00 96.94 90 SER A C 1
ATOM 712 O O . SER A 1 90 ? -4.870 -3.391 1.443 1.00 96.94 90 SER A O 1
ATOM 714 N N . LEU A 1 91 ? -7.020 -3.825 0.899 1.00 97.50 91 LEU A N 1
ATOM 715 C CA . LEU A 1 91 ? -7.624 -2.535 1.250 1.00 97.50 91 LEU A CA 1
ATOM 716 C C . LEU A 1 91 ? -7.126 -1.347 0.408 1.00 97.50 91 LEU A C 1
ATOM 718 O O . LEU A 1 91 ? -7.451 -0.202 0.714 1.00 97.50 91 LEU A O 1
ATOM 722 N N . GLU A 1 92 ? -6.396 -1.593 -0.685 1.00 94.88 92 GLU A N 1
ATOM 723 C CA . GLU A 1 92 ? -5.897 -0.532 -1.573 1.00 94.88 92 GLU A CA 1
ATOM 724 C C . GLU A 1 92 ? -7.023 0.307 -2.185 1.00 94.88 92 GLU A C 1
ATOM 726 O O . GLU A 1 92 ? -6.879 1.502 -2.444 1.00 94.88 92 GLU A O 1
ATOM 731 N N . TRP A 1 93 ? -8.188 -0.306 -2.368 1.00 95.31 93 TRP A N 1
ATOM 732 C CA . TRP A 1 93 ? -9.382 0.345 -2.890 1.00 95.31 93 TRP A CA 1
ATOM 733 C C . TRP A 1 93 ? -9.979 1.401 -1.941 1.00 95.31 93 TRP A C 1
ATOM 735 O O . TRP A 1 93 ? -10.829 2.173 -2.386 1.00 95.31 93 TRP A O 1
ATOM 745 N N . LEU A 1 94 ? -9.510 1.499 -0.687 1.00 95.81 94 LEU A N 1
ATOM 746 C CA . LEU A 1 94 ? -9.857 2.576 0.252 1.00 95.81 94 LEU A CA 1
ATOM 747 C C . LEU A 1 94 ? -9.118 3.890 -0.021 1.00 95.81 94 LEU A C 1
ATOM 749 O O . LEU A 1 94 ? -9.487 4.917 0.547 1.00 95.81 94 LEU A O 1
ATOM 753 N N . ASP A 1 95 ? -8.108 3.895 -0.893 1.00 92.69 95 ASP A N 1
ATOM 754 C CA . ASP A 1 95 ? -7.349 5.094 -1.255 1.00 92.69 95 ASP A CA 1
ATOM 755 C C . ASP A 1 95 ? -8.201 6.360 -1.509 1.00 92.69 95 ASP A C 1
ATOM 757 O O . ASP A 1 95 ? -7.790 7.433 -1.055 1.00 92.69 95 ASP A O 1
ATOM 761 N N . PRO A 1 96 ? -9.349 6.301 -2.221 1.00 92.00 96 PRO A N 1
ATOM 762 C CA . PRO A 1 96 ? -10.191 7.475 -2.445 1.00 92.00 96 PRO A CA 1
ATOM 763 C C . PRO A 1 96 ? -10.722 8.110 -1.154 1.00 92.00 96 PRO A C 1
ATOM 765 O O . PRO A 1 96 ? -10.933 9.317 -1.121 1.00 92.00 96 PRO A O 1
ATOM 768 N N . LEU A 1 97 ? -10.911 7.325 -0.088 1.00 92.69 97 LEU A N 1
ATOM 769 C CA . LEU A 1 97 ? -11.370 7.825 1.212 1.00 92.69 97 LEU A CA 1
ATOM 770 C C . LEU A 1 97 ? -10.248 8.478 2.026 1.00 92.69 97 LEU A C 1
ATOM 772 O O . LEU A 1 97 ? -10.524 9.309 2.886 1.00 92.69 97 LEU A O 1
ATOM 776 N N . PHE A 1 98 ? -8.991 8.116 1.760 1.00 89.88 98 PHE A N 1
ATOM 777 C CA . PHE A 1 98 ? -7.824 8.664 2.458 1.00 89.88 98 PHE A CA 1
ATOM 778 C C . PHE A 1 98 ? -7.231 9.907 1.785 1.00 89.88 98 PHE A C 1
ATOM 780 O O . PHE A 1 98 ? -6.518 10.662 2.435 1.00 89.88 98 PHE A O 1
ATOM 787 N N . ASN A 1 99 ? -7.517 10.133 0.501 1.00 81.56 99 ASN A N 1
ATOM 788 C CA . ASN A 1 99 ? -6.871 11.173 -0.308 1.00 81.56 99 ASN A CA 1
ATOM 789 C C . ASN A 1 99 ? -7.832 12.256 -0.801 1.00 81.56 99 ASN A C 1
ATOM 791 O O . ASN A 1 99 ? -7.667 12.763 -1.912 1.00 81.56 99 ASN A O 1
ATOM 795 N N . LEU A 1 100 ? -8.825 12.625 0.008 1.00 75.00 100 LEU A N 1
ATOM 796 C CA . LEU A 1 100 ? -9.731 13.714 -0.356 1.00 75.00 100 LEU A CA 1
ATOM 797 C C . LEU A 1 100 ? -9.016 15.062 -0.462 1.00 75.00 100 LEU A C 1
ATOM 799 O O . LEU A 1 100 ? -9.394 15.861 -1.300 1.00 75.00 100 LEU A O 1
ATOM 803 N N . ASP A 1 101 ? -7.935 15.297 0.280 1.00 65.44 101 ASP A N 1
ATOM 804 C CA . ASP A 1 101 ? -7.243 16.594 0.241 1.00 65.44 101 ASP A CA 1
ATOM 805 C C . ASP A 1 101 ? -6.134 16.655 -0.832 1.00 65.44 101 ASP A C 1
ATOM 807 O O . ASP A 1 101 ? -5.644 17.729 -1.185 1.00 65.44 101 ASP A O 1
ATOM 811 N N . ALA A 1 102 ? -5.732 15.504 -1.386 1.00 63.19 102 ALA A N 1
ATOM 812 C CA . ALA A 1 102 ? -4.558 15.372 -2.254 1.00 63.19 102 ALA A CA 1
ATOM 813 C C . ALA A 1 102 ? -4.828 15.672 -3.739 1.00 63.19 102 ALA A C 1
ATOM 815 O O . ALA A 1 102 ? -3.952 15.448 -4.573 1.00 63.19 102 ALA A O 1
ATOM 816 N N . VAL A 1 103 ? -6.022 16.154 -4.097 1.00 60.28 103 VAL A N 1
ATOM 817 C CA . VAL A 1 103 ? -6.424 16.344 -5.496 1.00 60.28 103 VAL A CA 1
ATOM 818 C C . VAL A 1 103 ? -6.487 17.847 -5.829 1.00 60.28 103 VAL A C 1
ATOM 820 O O . VAL A 1 103 ? -7.458 18.526 -5.495 1.00 60.28 103 VAL A O 1
ATOM 823 N N . PRO A 1 104 ? -5.493 18.402 -6.555 1.00 58.03 104 PRO A N 1
ATOM 824 C CA . PRO A 1 104 ? -5.498 19.808 -6.979 1.00 58.03 104 PRO A CA 1
ATOM 825 C C . PRO A 1 104 ? -6.724 20.194 -7.821 1.00 58.03 104 PRO A C 1
ATOM 827 O O . PRO A 1 104 ? -7.161 21.344 -7.791 1.00 58.03 104 PRO A O 1
ATOM 830 N N . ALA A 1 105 ? -7.300 19.225 -8.545 1.00 54.56 105 ALA A N 1
ATOM 831 C CA . ALA A 1 105 ? -8.486 19.412 -9.378 1.00 54.56 105 ALA A CA 1
ATOM 832 C C . ALA A 1 105 ? -9.762 19.731 -8.574 1.00 54.56 105 ALA A C 1
ATOM 834 O O . ALA A 1 105 ? -10.703 20.289 -9.137 1.00 54.56 105 ALA A O 1
ATOM 835 N N . LEU A 1 106 ? -9.793 19.469 -7.259 1.00 54.53 106 LEU A N 1
ATOM 836 C CA . LEU A 1 106 ? -10.976 19.742 -6.427 1.00 54.53 106 LEU A CA 1
ATOM 837 C C . LEU A 1 106 ? -11.263 21.234 -6.254 1.00 54.53 106 LEU A C 1
ATOM 839 O O . LEU A 1 106 ? -12.340 21.616 -5.807 1.00 54.53 106 LEU A O 1
ATOM 843 N N . ARG A 1 107 ? -10.318 22.105 -6.626 1.00 59.91 107 ARG A N 1
ATOM 844 C CA . ARG A 1 107 ? -10.543 23.554 -6.593 1.00 59.91 107 ARG A CA 1
ATOM 845 C C . ARG A 1 107 ? -11.604 24.002 -7.601 1.00 59.91 107 ARG A C 1
ATOM 847 O O . ARG A 1 107 ? -12.262 25.015 -7.352 1.00 59.91 107 ARG A O 1
ATOM 854 N N . LEU A 1 108 ? -11.796 23.256 -8.692 1.00 64.19 108 LEU A N 1
ATOM 855 C CA . LEU A 1 108 ? -12.662 23.654 -9.805 1.00 64.19 108 LEU A CA 1
ATOM 856 C C . LEU A 1 108 ? -14.022 22.939 -9.832 1.00 64.19 108 LEU A C 1
ATOM 858 O O . LEU A 1 108 ? -14.951 23.471 -10.428 1.00 64.19 108 LEU A O 1
ATOM 862 N N . ASP A 1 109 ? -14.167 21.793 -9.163 1.00 77.06 109 ASP A N 1
ATOM 863 C CA . ASP A 1 109 ? -15.414 21.018 -9.146 1.00 77.06 109 ASP A CA 1
ATOM 864 C C . ASP A 1 109 ? -16.199 21.231 -7.821 1.00 77.06 109 ASP A C 1
ATOM 866 O O . ASP A 1 109 ? -15.617 21.125 -6.737 1.00 77.06 109 ASP A O 1
ATOM 870 N N . PRO A 1 110 ? -17.505 21.574 -7.856 1.00 76.94 110 PRO A N 1
ATOM 871 C CA . PRO A 1 110 ? -18.287 21.844 -6.645 1.00 76.94 110 PRO A CA 1
ATOM 872 C C . PRO A 1 110 ? -18.478 20.637 -5.721 1.00 76.94 110 PRO A C 1
ATOM 874 O O . PRO A 1 110 ? -18.444 20.805 -4.501 1.00 76.94 110 PRO A O 1
ATOM 877 N N . VAL A 1 111 ? -18.661 19.436 -6.281 1.00 73.25 111 VAL A N 1
ATOM 878 C CA . VAL A 1 111 ? -18.840 18.199 -5.503 1.00 73.25 111 VAL A CA 1
ATOM 879 C C . VAL A 1 111 ? -17.548 17.917 -4.761 1.00 73.25 111 VAL A C 1
ATOM 881 O O . VAL A 1 111 ? -17.521 17.822 -3.541 1.00 73.25 111 VAL A O 1
ATOM 884 N N . ALA A 1 112 ? -16.452 17.895 -5.502 1.00 70.88 112 ALA A N 1
ATOM 885 C CA . ALA A 1 112 ? -15.099 17.792 -4.999 1.00 70.88 112 ALA A CA 1
ATOM 886 C C . ALA A 1 112 ? -14.756 18.793 -3.882 1.00 70.88 112 ALA A C 1
ATOM 888 O O . ALA A 1 112 ? -14.121 18.423 -2.895 1.00 70.88 112 ALA A O 1
ATOM 889 N N . ARG A 1 113 ? -15.179 20.054 -4.021 1.00 76.12 113 ARG A N 1
ATOM 890 C CA . ARG A 1 113 ? -14.965 21.086 -3.001 1.00 76.12 113 ARG A CA 1
ATOM 891 C C . ARG A 1 113 ? -15.721 20.781 -1.717 1.00 76.12 113 ARG A C 1
ATOM 893 O O . ARG A 1 113 ? -15.171 21.009 -0.646 1.00 76.12 113 ARG A O 1
ATOM 900 N N . ASP A 1 114 ? -16.954 20.290 -1.816 1.00 77.94 114 ASP A N 1
ATOM 901 C CA . ASP A 1 114 ? -17.715 19.841 -0.649 1.00 77.94 114 ASP A CA 1
ATOM 902 C C . ASP A 1 114 ? -17.044 18.635 0.022 1.00 77.94 114 ASP A C 1
ATOM 904 O O . ASP A 1 114 ? -16.891 18.618 1.242 1.00 77.94 114 ASP A O 1
ATOM 908 N N . LEU A 1 115 ? -16.534 17.687 -0.774 1.00 72.88 115 LEU A N 1
ATOM 909 C CA . LEU A 1 115 ? -15.793 16.531 -0.261 1.00 72.88 115 LEU A CA 1
ATOM 910 C C . LEU A 1 115 ? -14.519 16.925 0.490 1.00 72.88 115 LEU A C 1
ATOM 912 O O . LEU A 1 115 ? -14.214 16.309 1.505 1.00 72.88 115 LEU A O 1
ATOM 916 N N . ALA A 1 116 ? -13.804 17.942 0.007 1.00 76.69 116 ALA A N 1
ATOM 917 C CA . ALA A 1 116 ? -12.578 18.452 0.619 1.00 76.69 116 ALA A CA 1
ATOM 918 C C . ALA A 1 116 ? -12.823 19.338 1.853 1.00 76.69 116 ALA A C 1
ATOM 920 O O . ALA A 1 116 ? -11.873 19.810 2.480 1.00 76.69 116 ALA A O 1
ATOM 921 N N . ARG A 1 117 ? -14.084 19.631 2.208 1.00 83.75 117 ARG A N 1
ATOM 922 C CA . ARG A 1 117 ? -14.371 20.326 3.469 1.00 83.75 117 ARG A CA 1
ATOM 923 C C . ARG A 1 117 ? -13.980 19.421 4.639 1.00 83.75 117 ARG A C 1
ATOM 925 O O . ARG A 1 117 ? -14.150 18.207 4.536 1.00 83.75 117 ARG A O 1
ATOM 932 N N . PRO A 1 118 ? -13.569 19.989 5.788 1.00 84.88 118 PRO A N 1
ATOM 933 C CA . PRO A 1 118 ? -13.204 19.203 6.967 1.00 84.88 118 PRO A CA 1
ATOM 934 C C . PRO A 1 118 ? -14.240 18.137 7.350 1.00 84.88 118 PRO A C 1
ATOM 936 O O . PRO A 1 118 ? -13.872 17.018 7.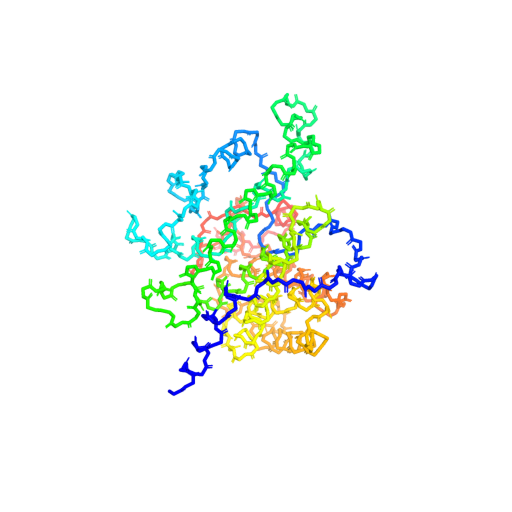695 1.00 84.88 118 PRO A O 1
ATOM 939 N N . GLU A 1 119 ? -15.531 18.457 7.227 1.00 88.00 119 GLU A N 1
ATOM 940 C CA . GLU A 1 119 ? -16.619 17.515 7.501 1.00 88.00 119 GLU A CA 1
ATOM 941 C C . GLU A 1 119 ? -16.692 16.374 6.471 1.00 88.00 119 GLU A C 1
ATOM 943 O O . GLU A 1 119 ? -16.823 15.207 6.837 1.00 88.00 119 GLU A O 1
ATOM 948 N N . GLY A 1 120 ? -16.531 16.682 5.179 1.00 86.50 120 GLY A N 1
ATOM 949 C CA . GLY A 1 120 ? -16.478 15.683 4.109 1.00 86.50 120 GLY A CA 1
ATOM 950 C C . GLY A 1 120 ? -15.321 14.700 4.302 1.00 86.50 120 GLY A C 1
ATOM 951 O O . GLY A 1 120 ? -15.538 13.480 4.284 1.00 86.50 120 GLY A O 1
ATOM 952 N N . SER A 1 121 ? -14.127 15.226 4.592 1.00 86.94 121 SER A N 1
ATOM 953 C CA . SER A 1 121 ? -12.929 14.438 4.903 1.00 86.94 121 SER A CA 1
ATOM 954 C C . SER A 1 121 ? -13.107 13.588 6.165 1.00 86.94 121 SER A C 1
ATOM 956 O O . SER A 1 121 ? -12.752 12.406 6.171 1.00 86.94 121 SER A O 1
ATOM 958 N N . ARG A 1 122 ? -13.742 14.128 7.215 1.00 90.94 122 ARG A N 1
ATOM 959 C CA . ARG A 1 122 ? -14.067 13.388 8.448 1.00 90.94 122 ARG A CA 1
ATOM 960 C C . ARG A 1 122 ? -15.006 12.209 8.180 1.00 90.94 122 ARG A C 1
ATOM 962 O O . ARG A 1 122 ? -14.744 11.110 8.671 1.00 90.94 122 ARG A O 1
ATOM 969 N N . ILE A 1 123 ? -16.064 12.410 7.391 1.00 92.25 123 ILE A N 1
ATOM 970 C CA . ILE A 1 123 ? -17.036 11.361 7.038 1.00 92.25 123 ILE A CA 1
ATOM 971 C C . ILE A 1 123 ? -16.365 10.237 6.241 1.00 92.25 123 ILE A C 1
ATOM 973 O O . ILE A 1 123 ? -16.559 9.059 6.544 1.00 92.25 123 ILE A O 1
ATOM 977 N N . ALA A 1 124 ? -15.559 10.576 5.234 1.00 92.62 124 ALA A N 1
ATOM 978 C CA . ALA A 1 124 ? -14.857 9.574 4.433 1.00 92.62 124 ALA A CA 1
ATOM 979 C C . ALA A 1 124 ? -13.861 8.762 5.268 1.00 92.62 124 ALA A C 1
ATOM 981 O O . ALA A 1 124 ? -13.794 7.537 5.147 1.00 92.62 124 ALA A O 1
ATOM 982 N N . LEU A 1 125 ? -13.141 9.422 6.174 1.00 93.38 125 LEU A N 1
ATOM 983 C CA . LEU A 1 125 ? -12.215 8.746 7.069 1.00 93.38 125 LEU A CA 1
ATOM 984 C C . LEU A 1 125 ? -12.938 7.851 8.089 1.00 93.38 125 LEU A C 1
ATOM 986 O O . LEU A 1 125 ? -12.451 6.762 8.387 1.00 93.38 125 LEU A O 1
ATOM 990 N N . ALA A 1 126 ? -14.113 8.258 8.584 1.00 95.88 126 ALA A N 1
ATOM 991 C CA . ALA A 1 126 ? -14.963 7.417 9.432 1.00 95.88 126 ALA A CA 1
ATOM 992 C C . ALA A 1 126 ? -15.437 6.160 8.693 1.00 95.88 126 ALA A C 1
ATOM 994 O O . ALA A 1 126 ? -15.337 5.060 9.230 1.00 95.88 126 ALA A O 1
ATOM 995 N N . ARG A 1 127 ? -15.830 6.293 7.424 1.00 96.81 127 ARG A N 1
ATOM 996 C CA . ARG A 1 127 ? -16.176 5.150 6.568 1.00 96.81 127 ARG A CA 1
ATOM 997 C C . ARG A 1 127 ? -15.002 4.183 6.405 1.00 96.81 127 ARG A C 1
ATOM 999 O O . ARG A 1 127 ? -15.175 2.977 6.556 1.00 96.81 127 ARG A O 1
ATOM 1006 N N . ALA A 1 128 ? -13.806 4.703 6.131 1.00 97.06 128 ALA A N 1
ATOM 1007 C CA . ALA A 1 128 ? -12.607 3.878 6.009 1.00 97.06 128 ALA A CA 1
ATOM 1008 C C . ALA A 1 128 ? -12.236 3.191 7.335 1.00 97.06 128 ALA A C 1
ATOM 1010 O O . ALA A 1 128 ? -11.880 2.013 7.332 1.00 97.06 128 ALA A O 1
ATOM 1011 N N . ARG A 1 129 ? -12.361 3.896 8.470 1.00 97.44 129 ARG A N 1
ATOM 1012 C CA . ARG A 1 129 ? -12.203 3.328 9.819 1.00 97.44 129 ARG A CA 1
ATOM 1013 C C . ARG A 1 129 ? -13.140 2.137 10.020 1.00 97.44 129 ARG A C 1
ATOM 1015 O O . ARG A 1 129 ? -12.677 1.097 10.476 1.00 97.44 129 ARG A O 1
ATOM 1022 N N . ASP A 1 130 ? -14.416 2.282 9.674 1.00 98.38 130 ASP A N 1
ATOM 1023 C CA . ASP A 1 130 ? -15.425 1.238 9.892 1.00 98.38 130 ASP A CA 1
ATOM 1024 C C . ASP A 1 130 ? -15.142 -0.007 9.054 1.00 98.38 130 ASP A C 1
ATOM 1026 O O . ASP A 1 130 ? -15.184 -1.116 9.576 1.00 98.38 130 ASP A O 1
ATOM 1030 N N . ILE A 1 131 ? -14.745 0.171 7.792 1.00 98.62 131 ILE A N 1
ATOM 1031 C CA . ILE A 1 131 ? -14.326 -0.938 6.923 1.00 98.62 131 ILE A CA 1
ATOM 1032 C C . ILE A 1 131 ? -13.073 -1.635 7.472 1.00 98.62 131 ILE A C 1
ATOM 1034 O O . ILE A 1 131 ? -12.992 -2.862 7.466 1.00 98.62 131 ILE A O 1
ATOM 1038 N N . VAL A 1 132 ? -12.089 -0.876 7.966 1.00 98.62 132 VAL A N 1
ATOM 1039 C CA . VAL A 1 132 ? -10.883 -1.455 8.578 1.00 98.62 132 VAL A CA 1
ATOM 1040 C C . VAL A 1 132 ? -11.238 -2.270 9.823 1.00 98.62 132 VAL A C 1
ATOM 1042 O O . VAL A 1 132 ? -10.713 -3.369 9.990 1.00 98.62 132 VAL A O 1
ATOM 1045 N N . LEU A 1 133 ? -12.111 -1.761 10.696 1.00 98.62 133 LEU A N 1
ATOM 1046 C CA . LEU A 1 133 ? -12.548 -2.484 11.896 1.00 98.62 133 LEU A CA 1
ATOM 1047 C C . LEU A 1 133 ? -13.330 -3.752 11.542 1.00 98.62 133 LEU A C 1
ATOM 1049 O O . LEU A 1 133 ? -13.066 -4.798 12.132 1.00 98.62 133 LEU A O 1
ATOM 1053 N N . ASP A 1 134 ? -14.222 -3.672 10.555 1.00 98.75 134 ASP A N 1
ATOM 1054 C CA . ASP A 1 134 ? -14.970 -4.816 10.028 1.00 98.75 134 ASP A CA 1
ATOM 1055 C C . ASP A 1 134 ? -14.026 -5.904 9.493 1.00 98.75 134 ASP A C 1
ATOM 1057 O O . ASP A 1 134 ? -14.122 -7.067 9.888 1.00 98.75 134 ASP A O 1
ATOM 1061 N N . TRP A 1 135 ? -13.017 -5.517 8.700 1.00 98.62 135 TRP A N 1
ATOM 1062 C CA . TRP A 1 135 ? -11.991 -6.445 8.218 1.00 98.62 135 TRP A CA 1
ATOM 1063 C C . TRP A 1 135 ? -11.236 -7.116 9.374 1.00 98.62 135 TRP A C 1
ATOM 1065 O O . TRP A 1 135 ? -11.042 -8.333 9.351 1.00 98.62 135 TRP A O 1
ATOM 1075 N N . ILE A 1 136 ? -10.809 -6.340 10.383 1.00 98.50 136 ILE A N 1
ATOM 1076 C CA . ILE A 1 136 ? -10.054 -6.855 11.540 1.00 98.50 136 ILE A CA 1
ATOM 1077 C C . ILE A 1 136 ? -10.881 -7.884 12.311 1.00 98.50 136 ILE A C 1
ATOM 1079 O O . ILE A 1 136 ? -10.341 -8.919 12.702 1.00 98.50 136 ILE A O 1
ATOM 1083 N N . ALA A 1 137 ? -12.169 -7.608 12.519 1.00 98.00 137 ALA A N 1
ATOM 1084 C CA . ALA A 1 137 ? -13.074 -8.507 13.222 1.00 98.00 137 ALA A CA 1
ATOM 1085 C C . ALA A 1 137 ? -13.319 -9.805 12.437 1.00 98.00 137 ALA A C 1
ATOM 1087 O O . ALA A 1 137 ? -13.284 -10.888 13.019 1.00 98.00 137 ALA A O 1
ATOM 1088 N N . ALA A 1 138 ? -13.519 -9.706 11.120 1.00 98.00 138 ALA A N 1
ATOM 1089 C CA . ALA A 1 138 ? -13.872 -10.843 10.275 1.00 98.00 138 ALA A CA 1
ATOM 1090 C C . ALA A 1 138 ? -12.684 -11.742 9.882 1.00 98.00 138 ALA A C 1
ATOM 1092 O O . ALA A 1 138 ? 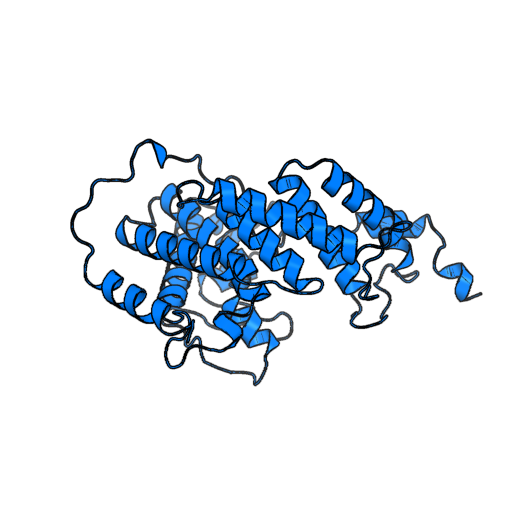-12.896 -12.900 9.533 1.00 98.00 138 ALA A O 1
ATOM 1093 N N . ASN A 1 139 ? -11.439 -11.246 9.930 1.00 98.19 139 ASN A N 1
ATOM 1094 C CA . ASN A 1 139 ? -10.274 -11.947 9.366 1.00 98.19 139 ASN A CA 1
ATOM 1095 C C . ASN A 1 139 ? -9.140 -12.239 10.376 1.00 98.19 139 ASN A C 1
ATOM 1097 O O . ASN A 1 139 ? -7.970 -11.951 10.083 1.00 98.19 139 ASN A O 1
ATOM 1101 N N . PRO A 1 140 ? -9.402 -12.833 11.559 1.00 96.69 140 PRO A N 1
ATOM 1102 C CA . PRO A 1 140 ? -8.325 -13.246 12.456 1.00 96.69 140 PRO A CA 1
ATOM 1103 C C . PRO A 1 140 ? -7.460 -14.345 11.799 1.00 96.69 140 PRO A C 1
ATOM 1105 O O . PRO A 1 140 ? -8.004 -15.252 11.169 1.00 96.69 140 PRO A O 1
ATOM 1108 N N . PRO A 1 141 ? -6.118 -14.336 11.935 1.00 94.75 141 PRO A N 1
ATOM 1109 C CA . PRO A 1 141 ? -5.274 -15.370 11.338 1.00 94.75 141 PRO A CA 1
ATOM 1110 C C . PRO A 1 141 ? -5.677 -16.771 11.798 1.00 94.75 141 PRO A C 1
ATOM 1112 O O . PRO A 1 141 ? -5.714 -17.061 12.997 1.00 94.75 141 PRO A O 1
ATOM 1115 N N . GLY A 1 142 ? -5.945 -17.650 10.833 1.00 93.19 142 GLY A N 1
ATOM 1116 C CA . GLY A 1 142 ? -6.399 -19.015 11.089 1.00 93.19 142 GLY A CA 1
ATOM 1117 C C . GLY A 1 142 ? -7.829 -19.116 11.627 1.00 93.19 142 GLY A C 1
ATOM 1118 O O . GLY A 1 142 ? -8.201 -20.185 12.102 1.00 93.19 142 GLY A O 1
ATOM 1119 N N . GLY A 1 143 ? -8.625 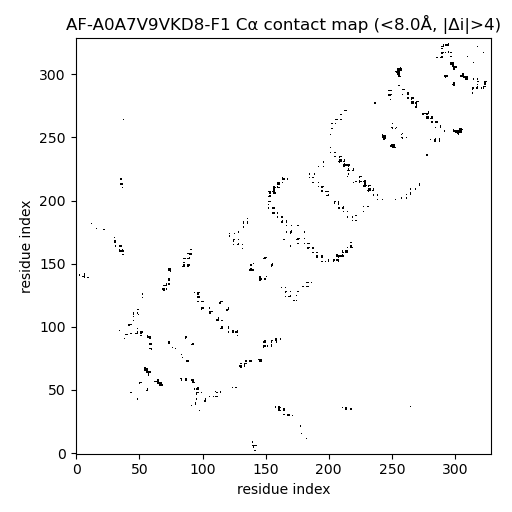-18.044 11.610 1.00 94.25 143 GLY A N 1
ATOM 1120 C CA . GLY A 1 143 ? -10.050 -18.105 11.935 1.00 94.25 143 GLY A CA 1
ATOM 1121 C C . GLY A 1 143 ? -10.815 -19.046 11.003 1.00 94.25 143 GLY A C 1
ATOM 1122 O O . GLY A 1 143 ? -10.445 -19.224 9.843 1.00 94.25 143 GLY A O 1
ATOM 1123 N N . ALA A 1 144 ? -11.885 -19.658 11.510 1.00 94.31 144 ALA A N 1
ATOM 1124 C CA . ALA A 1 144 ? -12.778 -20.458 10.678 1.00 94.31 144 ALA A CA 1
ATOM 1125 C C . ALA A 1 144 ? -13.470 -19.561 9.639 1.00 94.31 144 ALA A C 1
ATOM 1127 O O . ALA A 1 144 ? -13.930 -18.476 9.981 1.00 94.31 144 ALA A O 1
ATOM 1128 N N . GLY A 1 145 ? -13.523 -20.007 8.381 1.00 93.06 145 GLY A N 1
ATOM 1129 C CA . GLY A 1 145 ? -14.132 -19.244 7.285 1.00 93.06 145 GLY A CA 1
ATOM 1130 C C . GLY A 1 145 ? -13.313 -18.044 6.792 1.00 93.06 145 GLY A C 1
ATOM 1131 O O . GLY A 1 145 ? -13.778 -17.330 5.912 1.00 93.06 145 GLY A O 1
ATOM 1132 N N . VAL A 1 146 ? -12.105 -17.822 7.324 1.00 96.25 146 VAL A N 1
ATOM 1133 C CA . VAL A 1 146 ? -11.213 -16.767 6.830 1.00 96.25 146 VAL A CA 1
ATOM 1134 C C . VAL A 1 146 ? -10.620 -17.188 5.495 1.00 96.25 146 VAL A C 1
ATOM 1136 O O . VAL A 1 146 ? -10.032 -18.264 5.374 1.00 96.25 146 VAL A O 1
ATOM 1139 N N . ASP A 1 147 ? -10.757 -16.309 4.510 1.00 95.38 147 ASP A N 1
ATOM 1140 C CA . ASP A 1 147 ? -10.196 -16.478 3.179 1.00 95.38 147 ASP A CA 1
ATOM 1141 C C . ASP A 1 147 ? -8.667 -16.664 3.235 1.00 95.38 147 ASP A C 1
ATOM 1143 O O . ASP A 1 147 ? -7.953 -15.927 3.924 1.00 95.38 147 ASP A O 1
ATOM 1147 N N . GLU A 1 148 ? -8.134 -17.630 2.486 1.00 94.25 148 GLU A N 1
ATOM 1148 C CA . GLU A 1 148 ? -6.690 -17.893 2.416 1.00 94.25 148 GLU A CA 1
ATOM 1149 C C . GLU A 1 148 ? -5.864 -16.673 1.961 1.00 94.25 148 GLU A C 1
ATOM 1151 O O . GLU A 1 148 ? -4.711 -16.502 2.371 1.00 94.25 148 GLU A O 1
ATOM 1156 N N . ARG A 1 149 ? -6.452 -15.782 1.154 1.00 95.12 149 ARG A N 1
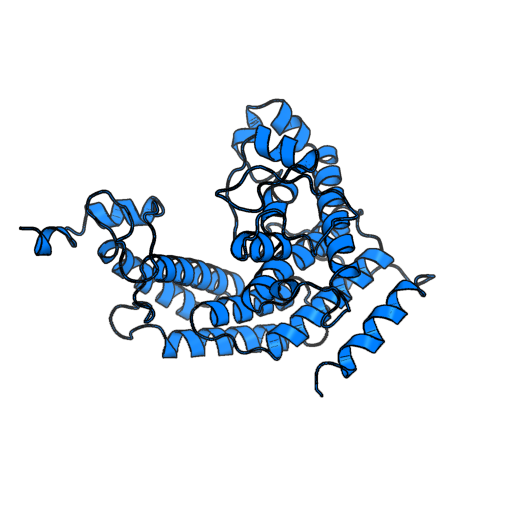ATOM 1157 C CA . ARG A 1 149 ? -5.819 -14.567 0.633 1.00 95.12 149 ARG A CA 1
ATOM 1158 C C . ARG A 1 149 ? -5.757 -13.462 1.671 1.00 95.12 149 ARG A C 1
ATOM 1160 O O . ARG A 1 149 ? -4.870 -12.609 1.570 1.00 95.12 149 ARG A O 1
ATOM 1167 N N . ALA A 1 150 ? -6.603 -13.498 2.703 1.00 97.06 150 ALA A N 1
ATOM 1168 C CA . ALA A 1 150 ? -6.626 -12.488 3.758 1.00 97.06 150 ALA A CA 1
ATOM 1169 C C . ALA A 1 150 ? -5.245 -12.300 4.399 1.00 97.06 150 ALA A C 1
ATOM 1171 O O . ALA A 1 150 ? -4.847 -11.171 4.685 1.00 97.06 150 ALA A O 1
ATOM 1172 N N . TRP A 1 151 ? -4.473 -13.375 4.561 1.00 97.31 151 TRP A N 1
ATOM 1173 C CA . TRP A 1 151 ? -3.131 -13.337 5.149 1.00 97.31 151 TRP A CA 1
ATOM 1174 C C . TRP A 1 151 ? -2.008 -13.637 4.152 1.00 97.31 151 TRP A C 1
ATOM 1176 O O . TRP A 1 151 ? -0.887 -13.872 4.579 1.00 97.31 151 TRP A O 1
ATOM 1186 N N . GLY A 1 152 ? -2.248 -13.567 2.837 1.00 96.19 152 GLY A N 1
ATOM 1187 C CA . GLY A 1 152 ? -1.175 -13.683 1.843 1.00 96.19 152 GLY A CA 1
ATOM 1188 C C . GLY A 1 152 ? -0.064 -12.651 2.089 1.00 96.19 152 GLY A C 1
ATOM 1189 O O . GLY A 1 152 ? -0.350 -11.494 2.385 1.00 96.19 152 GLY A O 1
ATOM 1190 N N . ASN A 1 153 ? 1.209 -13.043 1.977 1.00 95.19 153 ASN A N 1
ATOM 1191 C CA . ASN A 1 153 ? 2.342 -12.238 2.462 1.00 95.19 153 ASN A CA 1
ATOM 1192 C C . ASN A 1 153 ? 2.384 -10.793 1.921 1.00 95.19 153 ASN A C 1
ATOM 1194 O O . ASN A 1 153 ? 2.482 -9.844 2.700 1.00 95.19 153 ASN A O 1
ATOM 1198 N N . LYS A 1 154 ? 2.256 -10.617 0.602 1.00 95.06 154 LYS A N 1
ATOM 1199 C CA . LYS A 1 154 ? 2.178 -9.310 -0.061 1.00 95.06 154 LYS A CA 1
ATOM 1200 C C . LYS A 1 154 ? 0.933 -8.538 0.383 1.00 95.06 154 LYS A C 1
ATOM 1202 O O . LYS A 1 154 ? 1.044 -7.368 0.731 1.00 95.06 154 LYS A O 1
ATOM 1207 N N . ILE A 1 155 ? -0.215 -9.209 0.440 1.00 96.81 155 ILE A N 1
ATOM 1208 C CA . ILE A 1 155 ? -1.512 -8.609 0.784 1.00 96.81 155 ILE A CA 1
ATOM 1209 C C . ILE A 1 155 ? -1.515 -8.093 2.227 1.00 96.81 155 ILE A C 1
ATOM 1211 O O . ILE A 1 155 ? -1.900 -6.953 2.483 1.00 96.81 155 ILE A O 1
ATOM 1215 N N . ALA A 1 156 ? -0.998 -8.884 3.167 1.00 97.44 156 ALA A N 1
ATOM 1216 C CA . ALA A 1 156 ? -0.819 -8.477 4.556 1.00 97.44 156 ALA A CA 1
ATOM 1217 C C . ALA A 1 156 ? 0.136 -7.280 4.689 1.00 97.44 156 ALA A C 1
ATOM 1219 O O . ALA A 1 156 ? -0.090 -6.398 5.519 1.00 97.44 156 ALA A O 1
ATOM 1220 N N . ALA A 1 157 ? 1.187 -7.224 3.866 1.00 96.56 157 ALA A N 1
ATOM 1221 C CA . ALA A 1 157 ? 2.131 -6.113 3.864 1.00 96.56 157 ALA A CA 1
ATOM 1222 C C . ALA A 1 157 ? 1.523 -4.812 3.316 1.00 96.56 157 ALA A C 1
ATOM 1224 O O . ALA A 1 157 ? 1.739 -3.748 3.897 1.00 96.56 157 ALA A O 1
ATOM 1225 N N . GLU A 1 158 ? 0.748 -4.892 2.232 1.00 95.06 158 GLU A N 1
ATOM 1226 C CA . GLU A 1 158 ? 0.034 -3.752 1.641 1.00 95.06 158 GLU A CA 1
ATOM 1227 C C . GLU A 1 158 ? -1.015 -3.203 2.617 1.00 95.06 158 GLU A C 1
ATOM 1229 O O . GLU A 1 158 ? -0.985 -2.016 2.962 1.00 95.06 158 GLU A O 1
ATOM 1234 N N . ARG A 1 159 ? -1.862 -4.083 3.162 1.00 97.38 159 ARG A N 1
ATOM 1235 C CA . ARG A 1 159 ? -2.933 -3.726 4.099 1.00 97.38 159 ARG A CA 1
ATOM 1236 C C . ARG A 1 159 ? -2.430 -3.060 5.377 1.00 97.38 159 ARG A C 1
ATOM 1238 O O . ARG A 1 159 ? -3.080 -2.151 5.895 1.00 97.38 159 ARG A O 1
ATOM 1245 N N . ALA A 1 160 ? -1.274 -3.472 5.895 1.00 95.81 160 ALA A N 1
ATOM 1246 C CA . ALA A 1 160 ? -0.735 -2.915 7.134 1.00 95.81 160 ALA A CA 1
ATOM 1247 C C . ALA A 1 160 ? -0.555 -1.386 7.078 1.00 95.81 160 ALA A C 1
ATOM 1249 O O . ALA A 1 160 ? -0.796 -0.699 8.073 1.00 95.81 160 ALA A O 1
ATOM 1250 N N . GLY A 1 161 ? -0.185 -0.841 5.912 1.00 93.81 161 GLY A N 1
ATOM 1251 C CA . GLY A 1 161 ? -0.068 0.605 5.714 1.00 93.81 161 GLY A CA 1
ATOM 1252 C C . GLY A 1 161 ? -1.406 1.339 5.827 1.00 93.81 161 GLY A C 1
ATOM 1253 O O . GLY A 1 161 ? -1.450 2.431 6.397 1.00 93.81 161 GLY A O 1
ATOM 1254 N N . TYR A 1 162 ? -2.489 0.717 5.358 1.00 96.12 162 TYR A N 1
ATOM 1255 C CA . TYR A 1 162 ? -3.850 1.249 5.438 1.00 96.12 162 TYR A CA 1
ATOM 1256 C C . TYR A 1 162 ? -4.399 1.235 6.862 1.00 96.12 162 TYR A C 1
ATOM 1258 O O . TYR A 1 162 ? -4.917 2.250 7.322 1.00 96.12 162 TYR A O 1
ATOM 1266 N N . ILE A 1 163 ? -4.206 0.136 7.599 1.00 97.31 163 ILE A N 1
ATOM 1267 C CA . ILE A 1 163 ? -4.600 0.055 9.016 1.00 97.31 163 ILE A CA 1
ATOM 1268 C C . ILE A 1 163 ? -3.848 1.116 9.834 1.00 97.31 163 ILE A C 1
ATOM 1270 O O . ILE A 1 163 ? -4.445 1.822 10.648 1.00 97.31 163 ILE A O 1
ATOM 1274 N N . ALA A 1 164 ? -2.541 1.266 9.600 1.00 94.75 164 ALA A N 1
ATOM 1275 C CA . ALA A 1 164 ? -1.721 2.237 10.317 1.00 94.75 164 ALA A CA 1
ATOM 1276 C C . ALA A 1 164 ? -2.139 3.683 10.022 1.00 94.75 164 ALA A C 1
ATOM 1278 O O . ALA A 1 164 ? -2.212 4.502 10.943 1.00 94.75 164 ALA A O 1
ATOM 1279 N N . TYR A 1 165 ? -2.459 3.986 8.762 1.00 93.69 165 TYR A N 1
ATOM 1280 C CA . TYR A 1 165 ? -2.947 5.305 8.383 1.00 93.69 165 TYR A CA 1
ATOM 1281 C C . TYR A 1 165 ? -4.325 5.593 8.988 1.00 93.69 165 TYR A C 1
ATOM 1283 O O . TYR A 1 165 ? -4.483 6.628 9.632 1.00 93.69 165 TYR A O 1
ATOM 1291 N N . ALA A 1 166 ? -5.285 4.667 8.871 1.00 95.25 166 ALA A N 1
ATOM 1292 C CA . ALA A 1 166 ? -6.624 4.814 9.444 1.00 95.25 166 ALA A CA 1
ATOM 1293 C C . ALA A 1 166 ? -6.578 5.070 10.960 1.00 95.25 166 ALA A C 1
ATOM 1295 O O . ALA A 1 166 ? -7.258 5.970 11.452 1.00 95.25 166 ALA A O 1
ATOM 1296 N N . LEU A 1 167 ? -5.712 4.357 11.690 1.00 94.56 167 LEU A N 1
ATOM 1297 C CA . LEU A 1 167 ? -5.489 4.587 13.119 1.00 94.56 167 LEU A CA 1
ATOM 1298 C C . LEU A 1 167 ? -4.972 6.005 13.401 1.00 94.56 167 LEU A C 1
ATOM 1300 O O . LEU A 1 167 ? -5.522 6.712 14.246 1.00 94.56 167 LEU A O 1
ATOM 1304 N N . ARG A 1 168 ? -3.905 6.438 12.720 1.00 92.00 168 ARG A N 1
ATOM 1305 C CA . ARG A 1 168 ? -3.277 7.746 12.981 1.00 92.00 168 ARG A CA 1
ATOM 1306 C C . ARG A 1 168 ? -4.152 8.913 12.550 1.00 92.00 168 ARG A C 1
ATOM 1308 O O . ARG A 1 168 ? -4.364 9.838 13.333 1.00 92.00 168 ARG A O 1
ATOM 1315 N N . ALA A 1 169 ? -4.635 8.879 11.312 1.00 91.44 169 ALA A N 1
ATOM 1316 C CA . ALA A 1 169 ? -5.499 9.911 10.765 1.00 91.44 169 ALA A CA 1
ATOM 1317 C C . ALA A 1 169 ? -6.809 9.967 11.557 1.00 91.44 169 ALA A C 1
ATOM 1319 O O . ALA A 1 169 ? -7.249 11.047 11.939 1.00 91.44 169 ALA A O 1
ATOM 1320 N N . GLY A 1 170 ? -7.393 8.812 11.890 1.00 93.31 170 GLY A N 1
ATOM 1321 C CA . GLY A 1 170 ? -8.635 8.748 12.650 1.00 93.31 170 GLY A CA 1
ATOM 1322 C C . GLY A 1 170 ? -8.501 9.266 14.083 1.00 93.31 170 GLY A C 1
ATOM 1323 O O . GLY A 1 170 ? -9.412 9.928 14.579 1.00 93.31 170 GLY A O 1
ATOM 1324 N N . ARG A 1 171 ? -7.355 9.043 14.741 1.00 92.38 171 ARG A N 1
ATOM 1325 C CA . ARG A 1 171 ? -7.040 9.669 16.039 1.00 92.38 171 ARG A CA 1
ATOM 1326 C C . ARG A 1 171 ? -6.898 11.183 15.917 1.00 92.38 171 ARG A C 1
ATOM 1328 O O . ARG A 1 171 ? -7.484 11.902 16.716 1.00 92.38 171 ARG A O 1
ATOM 1335 N N . CYS A 1 172 ? -6.164 11.662 14.911 1.00 90.19 172 CYS A N 1
ATOM 1336 C CA . CYS A 1 172 ? -6.015 13.096 14.642 1.00 90.19 172 CYS A CA 1
ATOM 1337 C C . CYS A 1 172 ? -7.373 13.774 14.410 1.00 90.19 172 CYS A C 1
ATOM 1339 O O . CYS A 1 172 ? -7.653 14.826 14.975 1.00 90.19 172 CYS A O 1
ATOM 1341 N N . ALA A 1 173 ? -8.239 13.133 13.629 1.00 90.75 173 ALA A N 1
ATOM 1342 C CA . ALA A 1 173 ? -9.585 13.612 13.377 1.00 90.75 173 ALA A CA 1
ATOM 1343 C C . ALA A 1 173 ? -10.542 13.367 14.557 1.00 90.75 173 ALA A C 1
ATOM 1345 O O . ALA A 1 173 ? -11.694 13.754 14.465 1.00 90.75 173 ALA A O 1
ATOM 1346 N N . GLY A 1 174 ? -10.147 12.722 15.660 1.00 93.00 174 GLY A N 1
ATOM 1347 C CA . GLY A 1 174 ? -11.056 12.449 16.782 1.00 93.00 174 GLY A CA 1
ATOM 1348 C C . GLY A 1 174 ? -12.258 11.570 16.406 1.00 93.00 174 GLY A C 1
ATOM 1349 O O . GLY A 1 174 ? -13.359 11.784 16.909 1.00 93.00 174 GLY A O 1
ATOM 1350 N N . ILE A 1 175 ? -12.071 10.633 15.473 1.00 95.25 175 ILE A N 1
ATOM 1351 C CA . ILE A 1 175 ? -13.067 9.615 15.090 1.00 95.25 175 ILE A CA 1
ATOM 1352 C C . ILE A 1 175 ? -12.648 8.206 15.529 1.00 95.25 175 ILE A C 1
ATOM 1354 O O . ILE A 1 175 ? -13.454 7.286 15.486 1.00 95.25 175 ILE A O 1
ATOM 1358 N N . VAL A 1 176 ? -11.395 7.995 15.927 1.00 95.62 176 VAL A N 1
ATOM 1359 C CA . VAL A 1 176 ? -10.952 6.733 16.529 1.00 95.62 176 VAL A CA 1
ATOM 1360 C C . VAL A 1 176 ? -10.884 6.942 18.031 1.00 95.62 176 VAL A C 1
ATOM 1362 O O . VAL A 1 176 ? -9.992 7.634 18.522 1.00 95.62 176 VAL A O 1
ATOM 1365 N N . ASP A 1 177 ? -11.839 6.352 18.743 1.00 94.25 177 ASP A N 1
ATOM 1366 C CA . ASP A 1 177 ? -11.836 6.325 20.200 1.00 94.25 177 ASP A CA 1
ATOM 1367 C C . ASP A 1 177 ? -10.782 5.346 20.753 1.00 94.25 177 ASP A C 1
ATOM 1369 O O . ASP A 1 177 ? -9.999 4.725 20.021 1.00 94.25 177 ASP A O 1
ATOM 1373 N N . TYR A 1 178 ? -10.737 5.219 22.079 1.00 93.12 178 TYR A N 1
ATOM 1374 C CA . TYR A 1 178 ? -9.787 4.339 22.749 1.00 93.12 178 TYR A CA 1
ATOM 1375 C C . TYR A 1 178 ? -9.970 2.862 22.362 1.00 93.12 178 TYR A C 1
ATOM 1377 O O . TYR A 1 178 ? -8.982 2.174 22.091 1.00 93.12 178 TYR A O 1
ATOM 1385 N N . ALA A 1 179 ? -11.213 2.375 22.318 1.00 95.94 179 ALA A N 1
ATOM 1386 C CA . ALA A 1 179 ? -11.517 0.970 22.064 1.00 95.94 179 ALA A CA 1
ATOM 1387 C C . ALA A 1 179 ? -11.148 0.576 20.627 1.00 95.94 179 ALA A C 1
ATOM 1389 O O . ALA A 1 179 ? -10.376 -0.367 20.426 1.00 95.94 179 ALA A O 1
ATOM 1390 N N . ALA A 1 180 ? -11.600 1.351 19.639 1.00 97.06 180 ALA A N 1
ATOM 1391 C CA . ALA A 1 180 ? -11.236 1.177 18.236 1.00 97.06 180 ALA A CA 1
ATOM 1392 C C . ALA A 1 180 ? -9.720 1.311 18.032 1.00 97.06 180 ALA A C 1
ATOM 1394 O O . ALA A 1 180 ? -9.096 0.502 17.340 1.00 97.06 180 ALA A O 1
ATOM 1395 N N . GLY A 1 181 ? -9.098 2.296 18.688 1.00 96.19 181 GLY A N 1
ATOM 1396 C CA . GLY A 1 181 ? -7.657 2.510 18.625 1.00 96.19 181 GLY A CA 1
ATOM 1397 C C . GLY A 1 181 ? -6.853 1.325 19.163 1.00 96.19 181 GLY A C 1
ATOM 1398 O O . GLY A 1 181 ? -5.816 0.979 18.592 1.00 96.19 181 GLY A O 1
ATOM 1399 N N . ARG A 1 182 ? -7.330 0.679 20.233 1.00 96.00 182 ARG A N 1
ATOM 1400 C CA . ARG A 1 182 ? -6.715 -0.531 20.792 1.00 96.00 182 ARG A CA 1
ATOM 1401 C C . ARG A 1 182 ? -6.792 -1.700 19.807 1.00 96.00 182 ARG A C 1
ATOM 1403 O O . ARG A 1 182 ? -5.745 -2.269 19.506 1.00 96.00 182 ARG A O 1
ATOM 1410 N N . VAL A 1 183 ? -7.974 -1.971 19.246 1.00 97.62 183 VAL A N 1
ATOM 1411 C CA . VAL A 1 183 ? -8.196 -3.049 18.261 1.00 97.62 183 VAL A CA 1
ATOM 1412 C C . VAL A 1 183 ? -7.293 -2.880 17.035 1.00 97.62 183 VAL A C 1
ATOM 1414 O O . VAL A 1 183 ? -6.598 -3.813 16.625 1.00 97.62 183 VAL A O 1
ATOM 1417 N N . MET A 1 184 ? -7.224 -1.670 16.470 1.00 97.81 184 MET A N 1
ATOM 1418 C CA . MET A 1 184 ? -6.351 -1.390 15.324 1.00 97.81 184 MET A CA 1
ATOM 1419 C C . MET A 1 184 ? -4.867 -1.566 15.666 1.00 97.81 184 MET A C 1
ATOM 1421 O O . MET A 1 184 ? -4.113 -2.144 14.881 1.00 97.81 184 MET A O 1
ATOM 1425 N N . ARG A 1 185 ? -4.429 -1.112 16.847 1.00 96.94 185 ARG A N 1
ATOM 1426 C CA . ARG A 1 185 ? -3.039 -1.268 17.303 1.00 96.94 185 ARG A CA 1
ATOM 1427 C C . ARG A 1 185 ? -2.662 -2.738 17.496 1.00 96.94 185 ARG A C 1
ATOM 1429 O O . ARG A 1 185 ? -1.562 -3.137 17.120 1.00 96.94 185 ARG A O 1
ATOM 1436 N N . GLU A 1 186 ? -3.551 -3.549 18.054 1.00 97.19 186 GLU A N 1
ATOM 1437 C CA . GLU A 1 186 ? -3.329 -4.990 18.227 1.00 97.19 186 GLU A CA 1
ATOM 1438 C C . GLU A 1 186 ? -3.285 -5.721 16.885 1.00 97.19 186 GLU A C 1
ATOM 1440 O O . GLU A 1 186 ? -2.409 -6.566 16.679 1.00 97.19 186 GLU A O 1
ATOM 1445 N N . SER A 1 187 ? -4.143 -5.335 15.937 1.00 98.00 187 SER A N 1
ATOM 1446 C CA . SER A 1 187 ? -4.067 -5.825 14.558 1.00 98.00 187 SER A CA 1
ATOM 1447 C C . SER A 1 187 ? -2.732 -5.464 13.897 1.00 98.00 187 SER A C 1
ATOM 1449 O O . SER A 1 187 ? -2.110 -6.318 13.264 1.00 98.00 187 SER A O 1
ATOM 1451 N N . LEU A 1 188 ? -2.213 -4.246 14.091 1.00 97.94 188 LEU A N 1
ATOM 1452 C CA . LEU A 1 188 ? -0.881 -3.867 13.596 1.00 97.94 188 LEU A CA 1
ATOM 1453 C C . LEU A 1 188 ? 0.242 -4.677 14.252 1.00 97.94 188 LEU A C 1
ATOM 1455 O O . LEU A 1 188 ? 1.163 -5.107 13.560 1.00 97.94 188 LEU A O 1
ATOM 1459 N N . ALA A 1 189 ? 0.164 -4.931 15.560 1.00 97.81 189 ALA A N 1
ATOM 1460 C CA . ALA A 1 189 ? 1.119 -5.798 16.252 1.00 97.81 189 ALA A CA 1
ATOM 1461 C C . ALA A 1 189 ? 1.082 -7.233 15.699 1.00 97.81 189 ALA A C 1
ATOM 1463 O O . ALA A 1 189 ? 2.118 -7.886 15.558 1.00 97.81 189 ALA A O 1
ATOM 1464 N N . LEU A 1 190 ? -0.108 -7.722 15.348 1.00 97.75 190 LEU A N 1
ATOM 1465 C CA . LEU A 1 190 ? -0.294 -9.024 14.721 1.00 97.75 190 LEU A CA 1
ATOM 1466 C C . LEU A 1 190 ? 0.310 -9.076 13.313 1.00 97.75 190 LEU A C 1
ATOM 1468 O O . LEU A 1 190 ? 1.074 -9.998 13.028 1.00 97.75 190 LEU A O 1
ATOM 1472 N N . HIS A 1 191 ? 0.060 -8.061 12.480 1.00 98.06 191 HIS A N 1
ATOM 1473 C CA . HIS A 1 191 ? 0.700 -7.920 11.168 1.00 98.06 191 HIS A CA 1
ATOM 1474 C C . HIS A 1 191 ? 2.224 -7.840 11.296 1.00 98.06 191 HIS A C 1
ATOM 1476 O O . HIS A 1 191 ? 2.933 -8.522 10.564 1.00 98.06 191 HIS A O 1
ATOM 1482 N N . ALA A 1 192 ? 2.747 -7.080 12.260 1.00 97.94 192 ALA A N 1
ATOM 1483 C CA . ALA A 1 192 ? 4.183 -6.981 12.498 1.00 97.94 192 ALA A CA 1
ATOM 1484 C C . ALA A 1 192 ? 4.815 -8.342 12.819 1.00 97.94 192 ALA A C 1
ATOM 1486 O O . ALA A 1 192 ? 5.835 -8.697 12.229 1.00 97.94 192 ALA A O 1
ATOM 1487 N N . ARG A 1 193 ? 4.203 -9.126 13.719 1.00 97.62 193 ARG A N 1
ATOM 1488 C CA . ARG A 1 193 ? 4.670 -10.485 14.040 1.00 97.62 193 ARG A CA 1
ATOM 1489 C C . ARG A 1 193 ? 4.598 -11.409 12.828 1.00 97.62 193 ARG A C 1
ATOM 1491 O O . ARG A 1 193 ? 5.556 -12.137 12.578 1.00 97.62 193 ARG A O 1
ATOM 1498 N N . TYR A 1 194 ? 3.494 -11.355 12.083 1.00 96.88 194 TYR A N 1
ATOM 1499 C CA . TYR A 1 194 ? 3.299 -12.140 10.867 1.00 96.88 194 TYR A CA 1
ATOM 1500 C C . TYR A 1 194 ? 4.391 -11.834 9.827 1.00 96.88 194 TYR A C 1
ATOM 1502 O O . TYR A 1 194 ? 5.146 -12.722 9.441 1.00 96.88 194 TYR A O 1
ATOM 1510 N N . LEU A 1 195 ? 4.575 -10.562 9.463 1.00 96.75 195 LEU A N 1
ATOM 1511 C CA . LEU A 1 195 ? 5.563 -10.128 8.467 1.00 96.75 195 LEU A CA 1
ATOM 1512 C C . LEU A 1 195 ? 7.016 -10.335 8.926 1.00 96.75 195 LEU A C 1
ATOM 1514 O O . LEU A 1 195 ? 7.894 -10.604 8.106 1.00 96.75 195 LEU A O 1
ATOM 1518 N N . ALA A 1 196 ? 7.296 -10.235 10.229 1.00 97.38 196 ALA A N 1
ATOM 1519 C CA . ALA A 1 196 ? 8.624 -10.521 10.767 1.00 97.38 196 ALA A CA 1
ATOM 1520 C C . ALA A 1 196 ? 8.983 -12.013 10.672 1.00 97.38 196 ALA A C 1
ATOM 1522 O O . ALA A 1 196 ? 10.146 -12.338 10.406 1.00 97.38 196 ALA A O 1
ATOM 1523 N N . ALA A 1 197 ? 8.003 -12.899 10.880 1.00 95.62 197 ALA A N 1
ATOM 1524 C CA . ALA A 1 197 ? 8.167 -14.344 10.747 1.00 95.62 197 ALA A CA 1
ATOM 1525 C C . ALA A 1 197 ? 8.229 -14.787 9.280 1.00 95.62 197 ALA A C 1
ATOM 1527 O O . ALA A 1 197 ? 8.979 -15.710 8.956 1.00 95.62 197 ALA A O 1
ATOM 1528 N N . GLU A 1 198 ? 7.488 -14.114 8.400 1.00 91.00 198 GLU A N 1
ATOM 1529 C CA . GLU A 1 198 ? 7.447 -14.471 6.991 1.00 91.00 198 GLU A CA 1
ATOM 1530 C C . GLU A 1 198 ? 8.673 -14.020 6.217 1.00 91.00 198 GLU A C 1
ATOM 1532 O O . GLU A 1 198 ? 9.168 -12.907 6.385 1.00 91.00 198 GLU A O 1
ATOM 1537 N N . ARG A 1 199 ? 9.140 -14.873 5.305 1.00 81.38 199 ARG A N 1
ATOM 1538 C CA . ARG A 1 199 ? 10.196 -14.561 4.336 1.00 81.38 199 ARG A CA 1
ATOM 1539 C C . ARG A 1 199 ? 9.616 -14.695 2.938 1.00 81.38 199 ARG A C 1
ATOM 1541 O O . ARG A 1 199 ? 9.592 -15.784 2.379 1.00 81.38 199 ARG A O 1
ATOM 1548 N N . GLY A 1 200 ? 9.142 -13.586 2.375 1.00 81.12 200 GLY A N 1
ATOM 1549 C CA . GLY A 1 200 ? 8.780 -13.568 0.961 1.00 81.12 200 GLY A CA 1
ATOM 1550 C C . GLY A 1 200 ? 10.011 -13.820 0.084 1.00 81.12 200 GLY A C 1
ATOM 1551 O O . GLY A 1 200 ? 11.131 -13.450 0.444 1.00 81.12 200 GLY A O 1
ATOM 1552 N N . SER A 1 201 ? 9.802 -14.450 -1.066 1.00 88.12 201 SER A N 1
ATOM 1553 C CA . SER A 1 201 ? 10.795 -14.563 -2.133 1.00 88.12 201 SER A CA 1
ATOM 1554 C C . SER A 1 201 ? 10.510 -13.527 -3.221 1.00 88.12 201 SER A C 1
ATOM 1556 O O . SER A 1 201 ? 9.439 -12.915 -3.246 1.00 88.12 201 SER A O 1
ATOM 1558 N N . GLY A 1 202 ? 11.488 -13.307 -4.103 1.00 93.50 202 GLY A N 1
ATOM 1559 C CA . GLY A 1 202 ? 11.295 -12.455 -5.273 1.00 93.50 202 GLY A CA 1
ATOM 1560 C C . GLY A 1 202 ? 10.820 -11.048 -4.917 1.00 93.50 202 GLY A C 1
ATOM 1561 O O . GLY A 1 202 ? 11.257 -10.467 -3.921 1.00 93.50 202 GLY A O 1
ATOM 1562 N N . ASN A 1 203 ? 9.918 -10.491 -5.720 1.00 93.81 203 ASN A N 1
ATOM 1563 C CA . ASN A 1 203 ? 9.399 -9.151 -5.464 1.00 93.81 203 ASN A CA 1
ATOM 1564 C C . ASN A 1 203 ? 8.485 -9.103 -4.214 1.00 93.81 203 ASN A C 1
ATOM 1566 O O . ASN A 1 203 ? 8.549 -8.117 -3.481 1.00 93.81 203 ASN A O 1
ATOM 1570 N N . HIS A 1 204 ? 7.758 -10.180 -3.868 1.00 95.19 204 HIS A N 1
ATOM 1571 C CA . HIS A 1 204 ? 6.912 -10.249 -2.659 1.00 95.19 204 HIS A CA 1
ATOM 1572 C C . HIS A 1 204 ? 7.715 -10.029 -1.371 1.00 95.19 204 HIS A C 1
ATOM 1574 O O . HIS A 1 204 ? 7.233 -9.372 -0.449 1.00 95.19 204 HIS A O 1
ATOM 1580 N N . GLY A 1 205 ? 8.952 -10.533 -1.296 1.00 96.75 205 GLY A N 1
ATOM 1581 C CA . GLY A 1 205 ? 9.823 -10.305 -0.138 1.00 96.75 205 GLY A CA 1
ATOM 1582 C C . GLY A 1 205 ? 10.087 -8.821 0.129 1.00 96.75 205 GLY A C 1
ATOM 1583 O O . GLY A 1 205 ? 10.054 -8.390 1.281 1.00 96.75 205 GLY A O 1
ATOM 1584 N N . LEU A 1 206 ? 10.240 -8.018 -0.929 1.00 97.06 206 LEU A N 1
ATOM 1585 C CA . LEU A 1 206 ? 10.414 -6.572 -0.795 1.00 97.06 206 LEU A CA 1
ATOM 1586 C C . LEU A 1 206 ? 9.143 -5.900 -0.255 1.00 97.06 206 LEU A C 1
ATOM 1588 O O . LEU A 1 206 ? 9.248 -4.951 0.520 1.00 97.06 206 LEU A O 1
ATOM 1592 N N . PHE A 1 207 ? 7.951 -6.379 -0.635 1.00 96.62 207 PHE A N 1
ATOM 1593 C CA . PHE A 1 207 ? 6.686 -5.875 -0.085 1.00 96.62 207 PHE A CA 1
ATOM 1594 C C . PHE A 1 207 ? 6.577 -6.162 1.403 1.00 96.62 207 PHE A C 1
ATOM 1596 O O . PHE A 1 207 ? 6.280 -5.244 2.162 1.00 96.62 207 PHE A O 1
ATOM 1603 N N . VAL A 1 208 ? 6.862 -7.402 1.817 1.00 97.50 208 VAL A N 1
ATOM 1604 C CA . VAL A 1 208 ? 6.861 -7.808 3.231 1.00 97.50 208 VAL A CA 1
ATOM 1605 C C . VAL A 1 208 ? 7.751 -6.884 4.053 1.00 97.50 208 VAL A C 1
ATOM 1607 O O . VAL A 1 208 ? 7.315 -6.333 5.065 1.00 97.50 208 VAL A O 1
ATOM 1610 N N . ASP A 1 209 ? 8.981 -6.670 3.592 1.00 98.00 209 ASP A N 1
ATOM 1611 C CA . ASP A 1 209 ? 9.945 -5.837 4.301 1.00 98.00 209 ASP A CA 1
ATOM 1612 C C . ASP A 1 209 ? 9.518 -4.356 4.303 1.00 98.00 209 ASP A C 1
ATOM 1614 O O . ASP A 1 209 ? 9.587 -3.697 5.339 1.00 98.00 209 ASP A O 1
ATOM 1618 N N . TYR A 1 210 ? 8.995 -3.826 3.193 1.00 97.50 210 TYR A N 1
ATOM 1619 C CA . TYR A 1 210 ? 8.472 -2.457 3.154 1.00 97.50 210 TYR A CA 1
ATOM 1620 C C . TYR A 1 210 ? 7.263 -2.261 4.080 1.00 97.50 210 TYR A C 1
ATOM 1622 O O . TYR A 1 210 ? 7.239 -1.300 4.846 1.00 97.50 210 TYR A O 1
ATOM 1630 N N . GLY A 1 211 ? 6.291 -3.178 4.069 1.00 96.62 211 GLY A N 1
ATOM 1631 C CA . GLY A 1 211 ? 5.132 -3.138 4.965 1.00 96.62 211 GLY A CA 1
ATOM 1632 C C . GLY A 1 211 ? 5.548 -3.169 6.436 1.00 96.62 211 GLY A C 1
ATOM 1633 O O . GLY A 1 211 ? 5.036 -2.400 7.250 1.00 96.62 211 GLY A O 1
ATOM 1634 N N . LEU A 1 212 ? 6.561 -3.971 6.777 1.00 97.25 212 LEU A N 1
ATOM 1635 C CA . LEU A 1 212 ? 7.117 -4.008 8.128 1.00 97.25 212 LEU A CA 1
ATOM 1636 C C . LEU A 1 212 ? 7.801 -2.686 8.524 1.00 97.25 212 LEU A C 1
ATOM 1638 O O . LEU A 1 212 ? 7.619 -2.211 9.649 1.00 97.25 212 LEU A O 1
ATOM 1642 N N . ALA A 1 213 ? 8.541 -2.056 7.607 1.00 97.38 213 ALA A N 1
ATOM 1643 C CA . ALA A 1 213 ? 9.122 -0.729 7.827 1.00 97.38 213 ALA A CA 1
ATOM 1644 C C . ALA A 1 213 ? 8.042 0.355 7.993 1.00 97.38 213 ALA A C 1
ATOM 1646 O O . ALA A 1 213 ? 8.172 1.239 8.843 1.00 97.38 213 ALA A O 1
ATOM 1647 N N . VAL A 1 214 ? 6.952 0.267 7.228 1.00 95.88 214 VAL A N 1
ATOM 1648 C CA . VAL A 1 214 ? 5.794 1.160 7.346 1.00 95.88 214 VAL A CA 1
ATOM 1649 C C . VAL A 1 214 ? 5.146 1.037 8.723 1.00 95.88 214 VAL A C 1
ATOM 1651 O O . VAL A 1 214 ? 4.920 2.066 9.361 1.00 95.88 214 VAL A O 1
ATOM 1654 N N . ILE A 1 215 ? 4.899 -0.182 9.220 1.00 95.69 215 ILE A N 1
ATOM 1655 C CA . ILE A 1 215 ? 4.364 -0.387 10.578 1.00 95.69 215 ILE A CA 1
ATOM 1656 C C . ILE A 1 215 ? 5.296 0.251 11.610 1.00 95.69 215 ILE A C 1
ATOM 1658 O O . ILE A 1 215 ? 4.844 1.030 12.445 1.00 95.69 215 ILE A O 1
ATOM 1662 N N . ALA A 1 216 ? 6.601 -0.024 11.526 1.00 95.88 216 ALA A N 1
ATOM 1663 C CA . ALA A 1 216 ? 7.588 0.529 12.452 1.00 95.88 216 ALA A CA 1
ATOM 1664 C C . ALA A 1 216 ? 7.599 2.068 12.467 1.00 95.88 216 ALA A C 1
ATOM 1666 O O . ALA A 1 216 ? 7.775 2.675 13.524 1.00 95.88 216 ALA A O 1
ATOM 1667 N N . ARG A 1 217 ? 7.399 2.704 11.305 1.00 94.06 217 ARG A N 1
ATOM 1668 C CA . ARG A 1 217 ? 7.365 4.165 11.171 1.00 94.06 217 ARG A CA 1
ATOM 1669 C C . ARG A 1 217 ? 6.052 4.776 11.650 1.00 94.06 217 ARG A C 1
ATOM 1671 O O . ARG A 1 217 ? 6.081 5.825 12.287 1.00 94.06 217 ARG A O 1
ATOM 1678 N N . GLN A 1 218 ? 4.920 4.168 11.304 1.00 91.06 218 GLN A N 1
ATOM 1679 C CA . GLN A 1 218 ? 3.593 4.711 11.600 1.00 91.06 218 GLN A CA 1
ATOM 1680 C C . GLN A 1 218 ? 3.103 4.354 13.010 1.00 91.06 218 GLN A C 1
ATOM 1682 O O . GLN A 1 218 ? 2.297 5.075 13.583 1.00 91.06 218 GLN A O 1
ATOM 1687 N N . ALA A 1 219 ? 3.607 3.284 13.613 1.00 91.69 219 ALA A N 1
ATOM 1688 C CA . ALA A 1 219 ? 3.219 2.864 14.952 1.00 91.69 219 ALA A CA 1
ATOM 1689 C C . ALA A 1 219 ? 4.456 2.706 15.857 1.00 91.69 219 ALA A C 1
ATOM 1691 O O . ALA A 1 219 ? 4.739 1.609 16.338 1.00 91.69 219 ALA A O 1
ATOM 1692 N N . PRO A 1 220 ? 5.214 3.791 16.118 1.00 92.06 220 PRO A N 1
ATOM 1693 C CA . PRO A 1 220 ? 6.465 3.718 16.877 1.00 92.06 220 PRO A CA 1
ATOM 1694 C C . PRO A 1 220 ? 6.266 3.364 18.358 1.00 92.06 220 PRO A C 1
ATOM 1696 O O . PRO A 1 220 ? 7.237 3.026 19.026 1.00 92.06 220 PRO A O 1
ATOM 1699 N N . SER A 1 221 ? 5.030 3.428 18.870 1.00 89.88 221 SER A N 1
ATOM 1700 C CA . SER A 1 221 ? 4.667 2.954 20.209 1.00 89.88 221 SER A CA 1
ATOM 1701 C C . SER A 1 221 ? 4.461 1.437 20.286 1.00 89.88 221 SER A C 1
ATOM 1703 O O . SER A 1 221 ? 4.293 0.913 21.385 1.00 89.88 221 SER A O 1
ATOM 1705 N N . LEU A 1 222 ? 4.469 0.716 19.156 1.00 93.19 222 LEU A N 1
ATOM 1706 C CA . LEU A 1 222 ? 4.471 -0.744 19.181 1.00 93.19 222 LEU A CA 1
ATOM 1707 C C . LEU A 1 222 ? 5.775 -1.259 19.783 1.00 93.19 222 LEU A C 1
ATOM 1709 O O . LEU A 1 222 ? 6.870 -0.786 19.461 1.00 93.19 222 LEU A O 1
ATOM 1713 N N . GLU A 1 223 ? 5.650 -2.284 20.619 1.00 92.50 223 GLU A N 1
ATOM 1714 C CA . GLU A 1 223 ? 6.795 -2.964 21.202 1.00 92.50 223 GLU A CA 1
ATOM 1715 C C . GLU A 1 223 ? 7.750 -3.443 20.099 1.00 92.50 223 GLU A C 1
ATOM 1717 O O . GLU A 1 223 ? 7.358 -4.085 19.123 1.00 92.50 223 GLU A O 1
ATOM 1722 N N . GLY A 1 224 ? 9.024 -3.073 20.225 1.00 95.19 224 GLY A N 1
ATOM 1723 C CA . GLY A 1 224 ? 10.044 -3.449 19.254 1.00 95.19 224 GLY A CA 1
ATOM 1724 C C . GLY A 1 224 ? 9.959 -2.738 17.897 1.00 95.19 224 GLY A C 1
ATOM 1725 O O . GLY A 1 224 ? 10.735 -3.107 17.017 1.00 95.19 224 GLY A O 1
ATOM 1726 N N . ALA A 1 225 ? 9.126 -1.704 17.699 1.00 95.56 225 ALA A N 1
ATOM 1727 C CA . ALA A 1 225 ? 8.993 -0.988 16.417 1.00 95.56 225 ALA A CA 1
ATOM 1728 C C . ALA A 1 225 ? 10.349 -0.611 15.784 1.00 95.56 225 ALA A C 1
ATOM 1730 O O . ALA A 1 225 ? 10.616 -0.928 14.625 1.00 95.56 225 ALA A O 1
ATOM 1731 N N . LYS A 1 226 ? 11.280 -0.043 16.565 1.00 96.88 226 LYS A N 1
ATOM 1732 C CA . LYS A 1 226 ? 12.644 0.283 16.095 1.00 96.88 226 LYS A CA 1
ATOM 1733 C C . LYS A 1 226 ? 13.446 -0.952 15.658 1.00 96.88 226 LYS A C 1
ATOM 1735 O O . LYS A 1 226 ? 14.286 -0.872 14.762 1.00 96.88 226 LYS A O 1
ATOM 1740 N N . MET A 1 227 ? 13.252 -2.096 16.309 1.00 97.94 227 MET A N 1
ATOM 1741 C CA . MET A 1 227 ? 13.899 -3.352 15.921 1.00 97.94 227 MET A CA 1
ATOM 1742 C C . MET A 1 227 ? 13.281 -3.929 14.644 1.00 97.94 227 MET A C 1
ATOM 1744 O O . MET A 1 227 ? 14.030 -4.380 13.778 1.00 97.94 227 MET A O 1
ATOM 1748 N N . LEU A 1 228 ? 11.957 -3.841 14.496 1.00 97.62 228 LEU A N 1
ATOM 1749 C CA . LEU A 1 228 ? 11.230 -4.247 13.291 1.00 97.62 228 LEU A CA 1
ATOM 1750 C C . LEU A 1 228 ? 11.653 -3.423 12.070 1.00 97.62 228 LEU A C 1
ATOM 1752 O O . LEU A 1 228 ? 11.969 -4.005 11.037 1.00 97.62 228 LEU A O 1
ATOM 1756 N N . GLY A 1 229 ? 11.773 -2.097 12.202 1.00 97.81 229 GLY A N 1
ATOM 1757 C CA . GLY A 1 229 ? 12.274 -1.233 11.124 1.00 97.81 229 GLY A CA 1
ATOM 1758 C C . GLY A 1 229 ? 13.691 -1.615 10.679 1.00 97.81 229 GLY A C 1
ATOM 1759 O O . GLY A 1 229 ? 13.947 -1.826 9.496 1.00 97.81 229 GLY A O 1
ATOM 1760 N N . ARG A 1 230 ? 14.601 -1.845 11.637 1.00 98.00 230 ARG A N 1
ATOM 1761 C CA . ARG A 1 230 ? 15.962 -2.322 11.330 1.00 98.00 230 ARG A CA 1
ATOM 1762 C C . ARG A 1 230 ? 15.972 -3.714 10.689 1.00 98.00 230 ARG A C 1
ATOM 1764 O O . ARG A 1 230 ? 16.830 -3.991 9.853 1.00 98.00 230 ARG A O 1
ATOM 1771 N N . LEU A 1 231 ? 15.071 -4.611 11.096 1.00 97.88 231 LEU A N 1
ATOM 1772 C CA . LEU A 1 231 ? 14.926 -5.939 10.493 1.00 97.88 231 LEU A CA 1
ATOM 1773 C C . LEU A 1 231 ? 14.475 -5.833 9.032 1.00 97.88 231 LEU A C 1
ATOM 1775 O O . LEU A 1 231 ? 15.114 -6.439 8.171 1.00 97.88 231 LEU A O 1
ATOM 1779 N N . ALA A 1 232 ? 13.430 -5.045 8.776 1.00 97.88 232 ALA A N 1
ATOM 1780 C CA . ALA A 1 232 ? 12.908 -4.758 7.447 1.00 97.88 232 ALA A CA 1
ATOM 1781 C C . ALA A 1 232 ? 14.000 -4.228 6.514 1.00 97.88 232 ALA A C 1
ATOM 1783 O O . ALA A 1 232 ? 14.262 -4.819 5.473 1.00 97.88 232 ALA A O 1
ATOM 1784 N N . GLU A 1 233 ? 14.717 -3.180 6.921 1.00 98.12 233 GLU A N 1
ATOM 1785 C CA . GLU A 1 233 ? 15.801 -2.597 6.125 1.00 98.12 233 GLU A CA 1
ATOM 1786 C C . GLU A 1 233 ? 16.904 -3.598 5.768 1.00 98.12 233 GLU A C 1
ATOM 1788 O O . GLU A 1 233 ? 17.344 -3.668 4.619 1.00 98.12 233 GLU A O 1
ATOM 1793 N N . ARG A 1 234 ? 17.366 -4.392 6.743 1.00 97.94 234 ARG A N 1
ATOM 1794 C CA . ARG A 1 234 ? 18.415 -5.393 6.499 1.00 97.94 234 ARG A CA 1
ATOM 1795 C C . ARG A 1 234 ? 17.958 -6.473 5.523 1.00 97.94 234 ARG A C 1
ATOM 1797 O O . ARG A 1 234 ? 18.747 -6.885 4.674 1.00 97.94 234 ARG A O 1
ATOM 1804 N N . ARG A 1 235 ? 16.723 -6.961 5.667 1.00 98.00 235 ARG A N 1
ATOM 1805 C CA . ARG A 1 235 ? 16.159 -7.985 4.778 1.00 98.00 235 ARG A CA 1
ATOM 1806 C C . ARG A 1 235 ? 15.943 -7.432 3.369 1.00 98.00 235 ARG A C 1
ATOM 1808 O O . ARG A 1 235 ? 16.381 -8.074 2.417 1.00 98.00 235 ARG A O 1
ATOM 1815 N N . PHE A 1 236 ? 15.445 -6.199 3.263 1.00 98.00 236 PHE A N 1
ATOM 1816 C CA . PHE A 1 236 ? 15.233 -5.507 1.995 1.00 98.00 236 PHE A CA 1
ATOM 1817 C C . PHE A 1 236 ? 16.545 -5.368 1.215 1.00 98.00 236 PHE A C 1
ATOM 1819 O O . PHE A 1 236 ? 16.627 -5.799 0.067 1.00 98.00 236 PHE A O 1
ATOM 1826 N N . ARG A 1 237 ? 17.612 -4.851 1.853 1.00 97.62 237 ARG A N 1
ATOM 1827 C CA . ARG A 1 237 ? 18.948 -4.733 1.230 1.00 97.62 237 ARG A CA 1
ATOM 1828 C C . ARG A 1 237 ? 19.485 -6.090 0.777 1.00 97.62 237 ARG A C 1
ATOM 1830 O O . ARG A 1 237 ? 19.876 -6.235 -0.375 1.00 97.62 237 ARG A O 1
ATOM 1837 N N . ARG A 1 238 ? 19.417 -7.101 1.649 1.00 97.19 238 ARG A N 1
ATOM 1838 C CA . ARG A 1 238 ? 19.871 -8.462 1.327 1.00 97.19 238 ARG A CA 1
ATOM 1839 C C . ARG A 1 238 ? 19.149 -9.033 0.107 1.00 97.19 238 ARG A C 1
ATOM 1841 O O . ARG A 1 238 ? 19.785 -9.660 -0.733 1.00 97.19 238 ARG A O 1
ATOM 1848 N N . LEU A 1 239 ? 17.838 -8.836 0.012 1.00 96.81 239 LEU A N 1
ATOM 1849 C CA . LEU A 1 239 ? 17.052 -9.334 -1.110 1.00 96.81 239 LEU A CA 1
ATOM 1850 C C . LEU A 1 239 ? 17.415 -8.613 -2.414 1.00 96.81 239 LEU A C 1
ATOM 1852 O O . LEU A 1 239 ? 17.552 -9.263 -3.448 1.00 96.81 239 LEU A O 1
ATOM 1856 N N . LEU A 1 240 ? 17.659 -7.299 -2.364 1.00 96.62 240 LEU A N 1
ATOM 1857 C CA . LEU A 1 240 ? 18.187 -6.556 -3.511 1.00 96.62 240 LEU A CA 1
ATOM 1858 C C . LEU A 1 240 ? 19.567 -7.062 -3.936 1.00 96.62 240 LEU A C 1
ATOM 1860 O O . LEU A 1 240 ? 19.783 -7.247 -5.125 1.00 96.62 240 LEU A O 1
ATOM 1864 N N . ASP A 1 241 ? 20.480 -7.326 -3.000 1.00 95.94 241 ASP A N 1
ATOM 1865 C CA . ASP A 1 241 ? 21.816 -7.857 -3.319 1.00 95.94 241 ASP A CA 1
ATOM 1866 C C . ASP A 1 241 ? 21.754 -9.224 -4.018 1.00 95.94 241 ASP A C 1
ATOM 1868 O O . ASP A 1 241 ? 22.616 -9.558 -4.829 1.00 95.94 241 ASP A O 1
ATOM 1872 N N . GLN A 1 242 ? 20.725 -10.018 -3.718 1.00 95.81 242 GLN A N 1
ATOM 1873 C CA . GLN A 1 242 ? 20.497 -11.324 -4.337 1.00 95.81 242 GLN A CA 1
ATOM 1874 C C . GLN A 1 242 ? 19.824 -11.226 -5.713 1.00 95.81 242 GLN A C 1
ATOM 1876 O O . GLN A 1 242 ? 20.054 -12.078 -6.578 1.00 95.81 242 GLN A O 1
ATOM 1881 N N . ARG A 1 243 ? 18.950 -10.232 -5.907 1.00 96.00 243 ARG A N 1
ATOM 1882 C CA . ARG A 1 243 ? 17.996 -10.182 -7.027 1.00 96.00 243 ARG A CA 1
ATOM 1883 C C . ARG A 1 243 ? 18.227 -9.047 -8.020 1.00 96.00 243 ARG A C 1
ATOM 1885 O O . ARG A 1 243 ? 17.658 -9.108 -9.104 1.00 96.00 243 ARG A O 1
ATOM 1892 N N . LEU A 1 244 ? 19.045 -8.049 -7.697 1.00 95.44 244 LEU A N 1
ATOM 1893 C CA . LEU A 1 244 ? 19.512 -7.062 -8.664 1.00 95.44 244 LEU A CA 1
ATOM 1894 C C . LEU A 1 244 ? 20.826 -7.517 -9.285 1.00 95.44 244 LEU A C 1
ATOM 1896 O O . LEU A 1 244 ? 21.751 -7.947 -8.594 1.00 95.44 244 LEU A O 1
ATOM 1900 N N . ASP A 1 245 ? 20.916 -7.379 -10.600 1.00 94.50 245 ASP A N 1
ATOM 1901 C CA . ASP A 1 245 ? 22.186 -7.489 -11.290 1.00 94.50 245 ASP A CA 1
ATOM 1902 C C . ASP A 1 245 ? 23.178 -6.400 -10.833 1.00 94.50 245 ASP A C 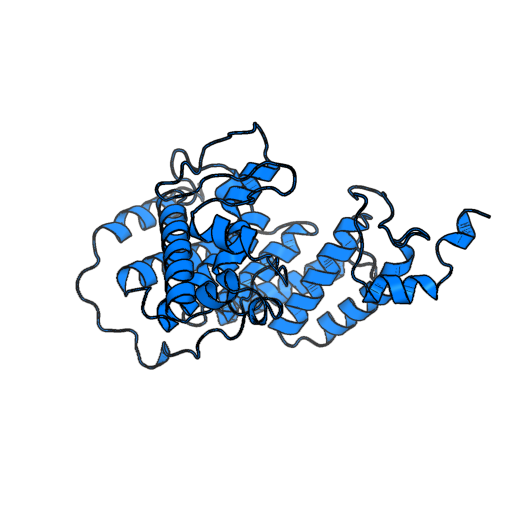1
ATOM 1904 O O . ASP A 1 245 ? 22.806 -5.250 -10.572 1.00 94.50 245 ASP A O 1
ATOM 1908 N N . ARG A 1 246 ? 24.460 -6.770 -10.721 1.00 88.12 246 ARG A N 1
ATOM 1909 C CA . ARG A 1 246 ? 25.509 -5.888 -10.190 1.00 88.12 246 ARG A CA 1
ATOM 1910 C C . ARG A 1 246 ? 25.944 -4.809 -11.172 1.00 88.12 246 ARG A C 1
ATOM 1912 O O . ARG A 1 246 ? 26.399 -3.774 -10.689 1.00 88.12 246 ARG A O 1
ATOM 1919 N N . GLY A 1 247 ? 25.815 -5.016 -12.480 1.00 87.75 247 GLY A N 1
ATOM 1920 C CA . GLY A 1 247 ? 26.181 -4.046 -13.513 1.00 87.75 247 GLY A CA 1
ATOM 1921 C C . GLY A 1 247 ? 25.029 -3.091 -13.797 1.00 87.75 247 GLY A C 1
ATOM 1922 O O . GLY A 1 247 ? 25.067 -1.917 -13.411 1.00 87.75 247 GLY A O 1
ATOM 1923 N N . ASP A 1 248 ? 23.948 -3.627 -14.352 1.00 86.50 248 ASP A N 1
ATOM 1924 C CA . ASP A 1 248 ? 22.866 -2.817 -14.918 1.00 86.50 248 ASP A CA 1
ATOM 1925 C C . ASP A 1 248 ? 21.710 -2.578 -13.947 1.00 86.50 248 ASP A C 1
ATOM 1927 O O . ASP A 1 248 ? 20.743 -1.899 -14.286 1.00 86.50 248 ASP A O 1
ATOM 1931 N N . ALA A 1 249 ? 21.780 -3.105 -12.719 1.00 93.44 249 ALA A N 1
ATOM 1932 C CA . ALA A 1 249 ? 20.683 -3.026 -11.751 1.00 93.44 249 ALA A CA 1
ATOM 1933 C C . ALA A 1 249 ? 19.343 -3.510 -12.349 1.00 93.44 249 ALA A C 1
ATOM 1935 O O . ALA A 1 249 ? 18.275 -2.951 -12.084 1.00 93.44 249 ALA A O 1
ATOM 1936 N N . LEU A 1 250 ? 19.399 -4.548 -13.184 1.00 95.50 250 LEU A N 1
ATOM 1937 C CA . LEU A 1 250 ? 18.216 -5.235 -13.686 1.00 95.50 250 LEU A CA 1
ATOM 1938 C C . LEU A 1 250 ? 17.705 -6.224 -12.641 1.00 95.50 250 LEU A C 1
ATOM 1940 O O . LEU A 1 250 ? 18.474 -6.938 -11.996 1.00 95.50 250 LEU A O 1
ATOM 1944 N N . TRP A 1 251 ? 16.392 -6.258 -12.466 1.00 96.50 251 TRP A N 1
ATOM 1945 C CA . TRP A 1 251 ? 15.705 -7.206 -11.611 1.00 96.50 251 TRP A CA 1
ATOM 1946 C C . TRP A 1 251 ? 15.690 -8.590 -12.264 1.00 96.50 251 TRP A C 1
ATOM 1948 O O . TRP A 1 251 ? 15.202 -8.764 -13.380 1.00 96.50 251 TRP A O 1
ATOM 1958 N N . ARG A 1 252 ? 16.204 -9.593 -11.547 1.00 95.44 252 ARG A N 1
ATOM 1959 C CA . ARG A 1 252 ? 16.465 -10.951 -12.058 1.00 95.44 252 ARG A CA 1
ATOM 1960 C C . ARG A 1 252 ? 15.227 -11.816 -12.315 1.00 95.44 252 ARG A C 1
ATOM 1962 O O . ARG A 1 252 ? 15.371 -12.969 -12.689 1.00 95.44 252 ARG A O 1
ATOM 1969 N N . GLU A 1 253 ? 14.014 -11.304 -12.118 1.00 93.31 253 GLU A N 1
ATOM 1970 C CA . GLU A 1 253 ? 12.802 -11.996 -12.599 1.00 93.31 253 GLU A CA 1
ATOM 1971 C C . GLU A 1 253 ? 12.529 -11.718 -14.086 1.00 93.31 253 GLU A C 1
ATOM 1973 O O . GLU A 1 253 ? 11.560 -12.233 -14.628 1.00 93.31 253 GLU A O 1
ATOM 1978 N N . HIS A 1 254 ? 13.362 -10.900 -14.748 1.00 92.81 254 HIS A N 1
ATOM 1979 C CA . HIS A 1 254 ? 13.322 -10.648 -16.196 1.00 92.81 254 HIS A CA 1
ATOM 1980 C C . HIS A 1 254 ? 11.951 -10.190 -16.742 1.00 92.81 254 HIS A C 1
ATOM 1982 O O . HIS A 1 254 ? 11.677 -10.299 -17.932 1.00 92.81 254 HIS A O 1
ATOM 1988 N N . SER A 1 255 ? 11.110 -9.609 -15.879 1.00 95.81 255 SER A N 1
ATOM 1989 C CA . SER A 1 255 ? 9.837 -8.974 -16.229 1.00 95.81 255 SER A CA 1
ATOM 1990 C C . SER A 1 255 ? 9.984 -7.450 -16.140 1.00 95.81 255 SER A C 1
ATOM 1992 O O . SER A 1 255 ? 10.203 -6.920 -15.042 1.00 95.81 255 SER A O 1
ATOM 1994 N N . PRO A 1 256 ? 9.855 -6.710 -17.261 1.00 95.25 256 PRO A N 1
ATOM 1995 C CA . PRO A 1 256 ? 9.692 -5.261 -17.249 1.00 95.25 256 PRO A CA 1
ATOM 1996 C C . PRO A 1 256 ? 8.667 -4.759 -16.229 1.00 95.25 256 PRO A C 1
ATOM 1998 O O . PRO A 1 256 ? 8.972 -3.829 -15.482 1.00 95.25 256 PRO A O 1
ATOM 2001 N N . THR A 1 257 ? 7.492 -5.385 -16.112 1.00 94.19 257 THR A N 1
ATOM 2002 C CA . THR A 1 257 ? 6.507 -5.002 -15.084 1.00 94.19 257 THR A CA 1
ATOM 2003 C C . THR A 1 257 ? 7.119 -5.054 -13.681 1.00 94.19 257 THR A C 1
ATOM 2005 O O . THR A 1 257 ? 7.002 -4.084 -12.921 1.00 94.19 257 THR A O 1
ATOM 2008 N N . TYR A 1 258 ? 7.825 -6.135 -13.341 1.00 95.19 258 TYR A N 1
ATOM 2009 C CA . TYR A 1 258 ? 8.468 -6.271 -12.033 1.00 95.19 258 TYR A CA 1
ATOM 2010 C C . TYR A 1 258 ? 9.660 -5.325 -11.848 1.00 95.19 258 TYR A C 1
ATOM 2012 O O . TYR A 1 258 ? 9.816 -4.791 -10.750 1.00 95.19 258 TYR A O 1
ATOM 2020 N N . GLN A 1 259 ? 10.433 -4.999 -12.892 1.00 95.81 259 GLN A N 1
ATOM 2021 C CA . GLN A 1 259 ? 11.479 -3.965 -12.804 1.00 95.81 259 GLN A CA 1
ATOM 2022 C C . GLN A 1 259 ? 10.898 -2.639 -12.296 1.00 95.81 259 GLN A C 1
ATOM 2024 O O . GLN A 1 259 ? 11.427 -2.033 -11.361 1.00 95.81 259 GLN A O 1
ATOM 2029 N N . PHE A 1 260 ? 9.803 -2.173 -12.902 1.00 94.12 260 PHE A N 1
ATOM 2030 C CA . PHE A 1 260 ? 9.183 -0.903 -12.519 1.00 94.12 260 PHE A CA 1
ATOM 2031 C C . PHE A 1 260 ? 8.500 -0.973 -11.150 1.00 94.12 260 PHE A C 1
ATOM 2033 O O . PHE A 1 260 ? 8.484 0.028 -10.424 1.00 94.12 260 PHE A O 1
ATOM 2040 N N . LEU A 1 261 ? 7.974 -2.142 -10.779 1.00 93.50 261 LEU A N 1
ATOM 2041 C CA . LEU A 1 261 ? 7.428 -2.397 -9.449 1.00 93.50 261 LEU A CA 1
ATOM 2042 C C . LEU A 1 261 ? 8.510 -2.258 -8.370 1.00 93.50 261 LEU A C 1
ATOM 2044 O O . LEU A 1 261 ? 8.352 -1.477 -7.429 1.00 93.50 261 LEU A O 1
ATOM 2048 N N . VAL A 1 262 ? 9.639 -2.945 -8.552 1.00 96.00 262 VAL A N 1
ATOM 2049 C CA . VAL A 1 262 ? 10.780 -2.921 -7.628 1.00 96.00 262 VAL A CA 1
ATOM 2050 C C . VAL A 1 262 ? 11.406 -1.536 -7.566 1.00 96.00 262 VAL A C 1
ATOM 2052 O O . VAL A 1 262 ? 11.658 -1.041 -6.472 1.00 96.00 262 VAL A O 1
ATOM 2055 N N . LEU A 1 263 ? 11.577 -0.855 -8.701 1.00 95.56 263 LEU A N 1
ATOM 2056 C CA . LEU A 1 263 ? 12.074 0.522 -8.729 1.00 95.56 263 LEU A CA 1
ATOM 2057 C C . LEU A 1 263 ? 11.204 1.463 -7.875 1.00 95.56 263 LEU A C 1
ATOM 2059 O O . LEU A 1 263 ? 11.723 2.286 -7.110 1.00 95.56 263 LEU A O 1
ATOM 2063 N N . ARG A 1 264 ? 9.874 1.356 -7.983 1.00 94.06 264 ARG A N 1
ATOM 2064 C CA . ARG A 1 264 ? 8.948 2.160 -7.171 1.00 94.06 264 ARG A CA 1
ATOM 2065 C C . ARG A 1 264 ? 9.107 1.847 -5.687 1.00 94.06 264 ARG A C 1
ATOM 2067 O O . ARG A 1 264 ? 9.192 2.773 -4.881 1.00 94.06 264 ARG A O 1
ATOM 2074 N N . LEU A 1 265 ? 9.148 0.565 -5.340 1.00 95.38 265 LEU A N 1
ATOM 2075 C CA . LEU A 1 265 ? 9.253 0.097 -3.963 1.00 95.38 265 LEU A CA 1
ATOM 2076 C C . LEU A 1 265 ? 10.584 0.504 -3.321 1.00 95.38 265 LEU A C 1
ATOM 2078 O O . LEU A 1 265 ? 10.599 1.043 -2.219 1.00 95.38 265 LEU A O 1
ATOM 2082 N N . LEU A 1 266 ? 11.686 0.357 -4.052 1.00 96.44 266 LEU A N 1
ATOM 2083 C CA . LEU A 1 266 ? 13.017 0.810 -3.664 1.00 96.44 266 LEU A CA 1
ATOM 2084 C C . LEU A 1 266 ? 13.054 2.321 -3.422 1.00 96.44 266 LEU A C 1
ATOM 2086 O O . LEU A 1 266 ? 13.566 2.771 -2.401 1.00 96.44 266 LEU A O 1
ATOM 2090 N N . SER A 1 267 ? 12.448 3.106 -4.316 1.00 95.5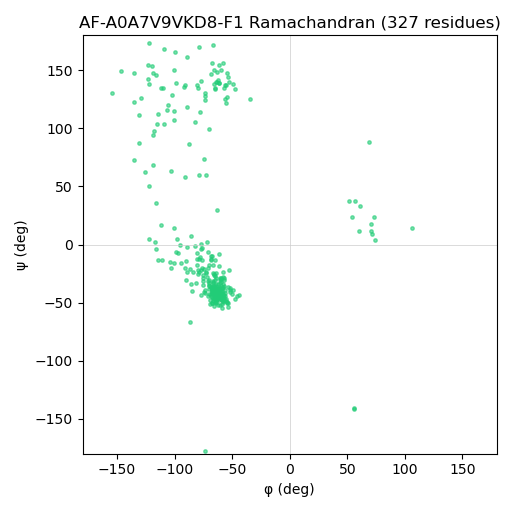6 267 SER A N 1
ATOM 2091 C CA . SER A 1 267 ? 12.350 4.561 -4.147 1.00 95.56 267 SER A CA 1
ATOM 2092 C C . SER A 1 267 ? 11.540 4.946 -2.906 1.00 95.56 267 SER A C 1
ATOM 2094 O O . SER A 1 267 ? 11.874 5.910 -2.219 1.00 95.56 267 SER A O 1
ATOM 2096 N N . LYS A 1 268 ? 10.464 4.204 -2.609 1.00 94.88 268 LYS A N 1
ATOM 2097 C CA . LYS A 1 268 ? 9.655 4.401 -1.400 1.00 94.88 268 LYS A CA 1
ATOM 2098 C C . LYS A 1 268 ? 10.424 4.038 -0.137 1.00 94.88 268 LYS A C 1
ATOM 2100 O O . LYS A 1 268 ? 10.404 4.817 0.810 1.00 94.88 268 LYS A O 1
ATOM 2105 N N . MET A 1 269 ? 11.118 2.904 -0.141 1.00 96.81 269 MET A N 1
ATOM 2106 C CA . MET A 1 269 ? 11.949 2.467 0.977 1.00 96.81 269 MET A CA 1
ATOM 2107 C C . MET A 1 269 ? 13.069 3.475 1.254 1.00 96.81 269 MET A C 1
ATOM 2109 O O . MET A 1 269 ? 13.216 3.906 2.389 1.00 96.81 269 MET A O 1
ATOM 2113 N N . ALA A 1 270 ? 13.768 3.950 0.216 1.00 96.94 270 ALA A N 1
ATOM 2114 C CA . ALA A 1 270 ? 14.808 4.973 0.339 1.00 96.94 270 ALA A CA 1
ATOM 2115 C C . ALA A 1 270 ? 14.294 6.269 0.990 1.00 96.94 270 ALA A C 1
ATOM 2117 O O . ALA A 1 270 ? 14.950 6.822 1.867 1.00 96.94 270 ALA A O 1
ATOM 2118 N N . ARG A 1 271 ? 13.101 6.747 0.601 1.00 95.12 271 ARG A N 1
ATOM 2119 C CA . ARG A 1 271 ? 12.477 7.922 1.238 1.00 95.12 271 ARG A CA 1
ATOM 2120 C C . ARG A 1 271 ? 12.060 7.655 2.681 1.00 95.12 271 ARG A C 1
ATOM 2122 O O . ARG A 1 271 ? 12.207 8.532 3.522 1.00 95.12 271 ARG A O 1
ATOM 2129 N N . LEU A 1 272 ? 11.526 6.465 2.954 1.00 94.31 272 LEU A N 1
ATOM 2130 C CA . LEU A 1 272 ? 11.061 6.079 4.284 1.00 94.31 272 LEU A CA 1
ATOM 2131 C C . LEU A 1 272 ? 12.211 6.032 5.299 1.00 94.31 272 LEU A C 1
ATOM 2133 O O . LEU A 1 272 ? 12.022 6.423 6.449 1.00 94.31 272 LEU A O 1
ATOM 2137 N N . THR A 1 273 ? 13.381 5.556 4.871 1.00 95.19 273 THR A N 1
ATOM 2138 C CA . THR A 1 273 ? 14.542 5.311 5.739 1.00 95.19 273 THR A CA 1
ATOM 2139 C C . THR A 1 273 ? 15.597 6.414 5.667 1.00 95.19 273 THR A C 1
ATOM 2141 O O . THR A 1 273 ? 16.463 6.478 6.534 1.00 95.19 273 THR A O 1
ATOM 2144 N N . GLY A 1 274 ? 15.551 7.274 4.644 1.00 95.69 274 GLY A N 1
ATOM 2145 C CA . GLY A 1 274 ? 16.616 8.237 4.356 1.00 95.69 274 GLY A CA 1
ATOM 2146 C C . GLY A 1 274 ? 17.897 7.587 3.816 1.00 95.69 274 GLY A C 1
ATOM 2147 O O . GLY A 1 274 ? 18.960 8.200 3.862 1.00 95.69 274 GLY A O 1
ATOM 2148 N N . ASP A 1 275 ? 17.822 6.347 3.327 1.00 96.94 275 ASP A N 1
ATOM 2149 C CA . ASP A 1 275 ? 18.988 5.580 2.885 1.00 96.94 275 ASP A CA 1
ATOM 2150 C C . ASP A 1 275 ? 19.479 6.016 1.492 1.00 96.94 275 ASP A C 1
ATOM 2152 O O . ASP A 1 275 ? 18.815 5.814 0.465 1.00 96.94 275 ASP A O 1
ATOM 2156 N N . SER A 1 276 ? 20.684 6.587 1.459 1.00 97.12 276 SER A N 1
ATOM 2157 C CA . SER A 1 276 ? 21.339 7.068 0.243 1.00 97.12 276 SER A CA 1
ATOM 2158 C C . SER A 1 276 ? 21.830 5.951 -0.688 1.00 97.12 276 SER A C 1
ATOM 2160 O O . SER A 1 276 ? 21.853 6.171 -1.905 1.00 97.12 276 SER A O 1
ATOM 2162 N N . ASP A 1 277 ? 22.157 4.758 -0.176 1.00 96.44 277 ASP A N 1
ATOM 2163 C CA . ASP A 1 277 ? 22.508 3.579 -0.983 1.00 96.44 277 ASP A CA 1
ATOM 2164 C C . ASP A 1 277 ? 21.277 3.060 -1.729 1.00 96.44 277 ASP A C 1
ATOM 2166 O O . ASP A 1 277 ? 21.309 2.906 -2.954 1.00 96.44 277 ASP A O 1
ATOM 2170 N N . LEU A 1 278 ? 20.144 2.902 -1.035 1.00 97.12 278 LEU A N 1
ATOM 2171 C CA . LEU A 1 278 ? 18.879 2.527 -1.682 1.00 97.12 278 LEU A CA 1
ATOM 2172 C C . LEU A 1 278 ? 18.470 3.557 -2.745 1.00 97.12 278 LEU A C 1
ATOM 2174 O O . LEU A 1 278 ? 18.069 3.183 -3.851 1.00 97.12 278 LEU A O 1
ATOM 2178 N N . ALA A 1 279 ? 18.629 4.852 -2.457 1.00 97.06 279 ALA A N 1
ATOM 2179 C CA . ALA A 1 279 ? 18.385 5.911 -3.435 1.00 97.06 279 ALA A CA 1
ATOM 2180 C C . ALA A 1 279 ? 19.339 5.820 -4.643 1.00 97.06 279 ALA A C 1
ATOM 2182 O O . ALA A 1 279 ? 18.925 6.046 -5.782 1.00 97.06 279 ALA A O 1
ATOM 2183 N N . SER A 1 280 ? 20.609 5.473 -4.420 1.00 95.75 280 SER A N 1
ATOM 2184 C CA . SER A 1 280 ? 21.596 5.263 -5.484 1.00 95.75 280 SER A CA 1
ATOM 2185 C C . SER A 1 280 ? 21.220 4.087 -6.382 1.00 95.75 280 SER A C 1
ATOM 2187 O O . SER A 1 280 ? 21.193 4.226 -7.608 1.00 95.75 280 SER A O 1
ATOM 2189 N N . ARG A 1 281 ? 20.826 2.956 -5.791 1.00 96.06 281 ARG A N 1
ATOM 2190 C CA . ARG A 1 281 ? 20.328 1.782 -6.522 1.00 96.06 281 ARG A CA 1
ATOM 2191 C C . ARG A 1 281 ? 19.070 2.108 -7.328 1.00 96.06 281 ARG A C 1
ATOM 2193 O O . ARG A 1 281 ? 18.999 1.725 -8.492 1.00 96.06 281 ARG A O 1
ATOM 2200 N N . ALA A 1 282 ? 18.136 2.892 -6.780 1.00 95.88 282 ALA A N 1
ATOM 2201 C CA . ALA A 1 282 ? 16.958 3.353 -7.522 1.00 95.88 282 ALA A CA 1
ATOM 2202 C C . ALA A 1 282 ? 17.360 4.151 -8.769 1.00 95.88 282 ALA A C 1
ATOM 2204 O O . ALA A 1 282 ? 16.886 3.869 -9.867 1.00 95.88 282 ALA A O 1
ATOM 2205 N N . ARG A 1 283 ? 18.299 5.098 -8.628 1.00 94.44 283 ARG A N 1
ATOM 2206 C CA . ARG A 1 283 ? 18.821 5.874 -9.764 1.00 94.44 283 ARG A CA 1
ATOM 2207 C C . ARG A 1 283 ? 19.491 4.993 -10.816 1.00 94.44 283 ARG A C 1
ATOM 2209 O O . ARG A 1 283 ? 19.426 5.330 -11.992 1.00 94.44 283 ARG A O 1
ATOM 2216 N N . ARG A 1 284 ? 20.143 3.895 -10.423 1.00 94.81 284 ARG A N 1
ATOM 2217 C CA . ARG A 1 284 ? 20.718 2.916 -11.362 1.00 94.81 284 ARG A CA 1
ATOM 2218 C C . ARG A 1 284 ? 19.628 2.171 -12.126 1.00 94.81 284 ARG A C 1
ATOM 2220 O O . ARG A 1 284 ? 19.648 2.198 -13.349 1.00 94.81 284 ARG A O 1
ATOM 2227 N N . MET A 1 285 ? 18.633 1.622 -11.426 1.00 94.94 285 MET A N 1
ATOM 2228 C CA . MET A 1 285 ? 17.472 0.979 -12.059 1.00 94.94 285 MET A CA 1
ATOM 2229 C C . MET A 1 285 ? 16.747 1.926 -13.032 1.00 94.94 285 MET A C 1
ATOM 2231 O O . MET A 1 285 ? 16.323 1.505 -14.105 1.00 94.94 285 MET A O 1
ATOM 2235 N N . GLU A 1 286 ? 16.627 3.216 -12.689 1.00 93.12 286 GLU A N 1
ATOM 2236 C CA . GLU A 1 286 ? 16.041 4.243 -13.566 1.00 93.12 286 GLU A CA 1
ATOM 2237 C C . GLU A 1 286 ? 16.848 4.509 -14.843 1.00 93.12 286 GLU A C 1
ATOM 2239 O O . GLU A 1 286 ? 16.261 4.962 -15.826 1.00 93.12 286 GLU A O 1
ATOM 2244 N N . ARG A 1 287 ? 18.168 4.281 -14.841 1.00 91.12 287 ARG A N 1
ATOM 2245 C CA . ARG A 1 287 ? 19.001 4.416 -16.048 1.00 91.12 287 ARG A CA 1
ATOM 2246 C C . ARG A 1 287 ? 18.807 3.251 -17.010 1.00 91.12 287 ARG A C 1
ATOM 2248 O O . ARG A 1 287 ? 18.870 3.468 -18.212 1.00 91.12 287 ARG A O 1
ATOM 2255 N N . SER A 1 288 ? 18.510 2.065 -16.487 1.00 91.38 288 SER A N 1
ATOM 2256 C CA . SER A 1 288 ? 18.283 0.858 -17.292 1.00 91.38 288 SER A CA 1
ATOM 2257 C C . SER A 1 288 ? 16.832 0.725 -17.766 1.00 91.38 288 SER A C 1
ATOM 2259 O O . SER A 1 288 ? 16.554 0.071 -18.763 1.00 91.38 288 SER A O 1
ATOM 2261 N N . ALA A 1 289 ? 15.894 1.393 -17.090 1.00 91.62 289 ALA A N 1
ATOM 2262 C CA . ALA A 1 289 ? 14.465 1.360 -17.397 1.00 91.62 289 ALA A CA 1
ATOM 2263 C C . ALA A 1 289 ? 14.080 1.675 -18.865 1.00 91.62 289 ALA A C 1
ATOM 2265 O O . ALA A 1 289 ? 13.151 1.032 -19.355 1.00 91.62 289 ALA A O 1
ATOM 2266 N N . PRO A 1 290 ? 14.731 2.616 -19.585 1.00 90.50 290 PRO A N 1
ATOM 2267 C CA . PRO A 1 290 ? 14.420 2.882 -20.991 1.00 90.50 290 PRO A CA 1
ATOM 2268 C C . PRO A 1 290 ? 14.604 1.684 -21.930 1.00 90.50 290 PRO A C 1
ATOM 2270 O O . PRO A 1 290 ? 13.830 1.542 -22.868 1.00 90.50 290 PRO A O 1
ATOM 2273 N N . TRP A 1 291 ? 15.562 0.795 -21.649 1.00 90.38 291 TRP A N 1
ATOM 2274 C CA . TRP A 1 291 ? 15.821 -0.412 -22.449 1.00 90.38 291 TRP A CA 1
ATOM 2275 C C . TRP A 1 291 ? 14.698 -1.452 -22.358 1.00 90.38 291 TRP A C 1
ATOM 2277 O O . TRP A 1 291 ? 14.680 -2.424 -23.102 1.00 90.38 291 TRP A O 1
ATOM 2287 N N . LEU A 1 292 ? 13.747 -1.251 -21.444 1.00 92.19 292 LEU A N 1
ATOM 2288 C CA . LEU A 1 292 ? 12.596 -2.128 -21.239 1.00 92.19 292 LEU A CA 1
ATOM 2289 C C . LEU A 1 292 ? 11.319 -1.574 -21.883 1.00 92.19 292 LEU A C 1
ATOM 2291 O O . LEU A 1 292 ? 10.215 -2.023 -21.557 1.00 92.19 292 LEU A O 1
ATOM 2295 N N . LEU A 1 293 ? 11.458 -0.574 -22.756 1.00 90.06 293 LEU A N 1
ATOM 2296 C CA . LEU A 1 293 ? 10.365 0.071 -23.471 1.00 90.06 293 LEU A CA 1
ATOM 2297 C C . LEU A 1 293 ? 10.502 -0.150 -24.974 1.00 90.06 293 LEU A C 1
ATOM 2299 O O . LEU A 1 293 ? 11.599 -0.136 -25.521 1.00 90.06 293 LEU A O 1
ATOM 2303 N N . ASN A 1 294 ? 9.369 -0.283 -25.655 1.00 86.50 294 ASN A N 1
ATOM 2304 C CA . ASN A 1 294 ? 9.328 -0.183 -27.109 1.00 86.50 294 ASN A CA 1
ATOM 2305 C C . ASN A 1 294 ? 9.373 1.298 -27.562 1.00 86.50 294 ASN A C 1
ATOM 2307 O O . ASN A 1 294 ? 9.163 2.197 -26.738 1.00 86.50 294 ASN A O 1
ATOM 2311 N N . PRO A 1 295 ? 9.550 1.587 -28.867 1.00 84.12 295 PRO A N 1
ATOM 2312 C CA . PRO A 1 295 ? 9.577 2.963 -29.380 1.00 84.12 295 PRO A CA 1
ATOM 2313 C C . PRO A 1 295 ? 8.312 3.789 -29.083 1.00 84.12 295 PRO A C 1
ATOM 2315 O O . PRO A 1 295 ? 8.374 5.011 -28.988 1.00 84.12 295 PRO A O 1
ATOM 2318 N N . SER A 1 296 ? 7.161 3.141 -28.862 1.00 82.50 296 SER A N 1
ATOM 2319 C CA . SER A 1 296 ? 5.919 3.818 -28.446 1.00 82.50 296 SER A CA 1
ATOM 2320 C C . SER A 1 296 ? 5.887 4.203 -26.953 1.00 82.50 296 SER A C 1
ATOM 2322 O O . SER A 1 296 ? 4.896 4.752 -26.463 1.00 82.50 296 SER A O 1
ATOM 2324 N N . GLY A 1 297 ? 6.949 3.903 -26.197 1.00 83.00 297 GLY A N 1
ATOM 2325 C CA . GLY A 1 297 ? 7.057 4.173 -24.763 1.00 83.00 297 GLY A CA 1
ATOM 2326 C C . GLY A 1 297 ? 6.206 3.248 -23.887 1.00 83.00 297 GLY A C 1
ATOM 2327 O O . GLY A 1 297 ? 5.830 3.633 -22.772 1.00 83.00 297 GLY A O 1
ATOM 2328 N N . ARG A 1 298 ? 5.860 2.056 -24.387 1.00 87.50 298 ARG A N 1
ATOM 2329 C CA . ARG A 1 298 ? 5.151 0.999 -23.643 1.00 87.50 298 ARG A CA 1
ATOM 2330 C C . ARG A 1 298 ? 6.145 -0.057 -23.174 1.00 87.50 298 ARG A C 1
ATOM 2332 O O . ARG A 1 298 ? 7.150 -0.278 -23.841 1.00 87.50 298 ARG A O 1
ATOM 2339 N N . LEU A 1 299 ? 5.851 -0.708 -22.048 1.00 90.81 299 LEU A N 1
ATOM 2340 C CA . LEU A 1 299 ? 6.659 -1.830 -21.554 1.00 90.81 299 LEU A CA 1
ATOM 2341 C C . LEU A 1 299 ? 6.773 -2.936 -22.610 1.00 90.81 299 LEU A C 1
ATOM 2343 O O . LEU A 1 299 ? 5.765 -3.301 -23.222 1.00 90.81 299 LEU A O 1
ATOM 2347 N N . LEU A 1 300 ? 7.977 -3.485 -22.773 1.00 91.38 300 LEU A N 1
ATOM 2348 C CA . LEU A 1 300 ? 8.178 -4.741 -23.492 1.00 91.38 300 LEU A CA 1
ATOM 2349 C C . LEU A 1 300 ? 7.423 -5.869 -22.772 1.00 91.38 300 LEU A C 1
ATOM 2351 O O . LEU A 1 300 ? 7.411 -5.941 -21.542 1.00 91.38 300 LEU A O 1
ATOM 2355 N N . GLN A 1 301 ? 6.787 -6.752 -23.537 1.00 93.12 301 GLN A N 1
ATOM 2356 C CA . GLN A 1 301 ? 6.009 -7.876 -23.008 1.00 93.12 301 GLN A CA 1
ATOM 2357 C C . GLN A 1 301 ? 6.887 -9.126 -22.862 1.00 93.12 301 GLN A C 1
ATOM 2359 O O . GLN A 1 301 ? 6.632 -10.154 -23.475 1.00 93.12 301 GLN A O 1
ATOM 2364 N N . LEU A 1 302 ? 7.964 -9.001 -22.082 1.00 93.25 302 LEU A N 1
ATOM 2365 C CA . LEU A 1 302 ? 8.869 -10.107 -21.759 1.00 93.25 302 LEU A CA 1
ATOM 2366 C C . LEU A 1 302 ? 8.536 -10.683 -20.375 1.00 93.25 302 LEU A C 1
ATOM 2368 O O . LEU A 1 302 ? 8.259 -9.926 -19.436 1.00 93.25 302 LEU A O 1
ATOM 2372 N N . GLY A 1 303 ? 8.573 -12.013 -20.253 1.00 94.00 303 GLY A N 1
ATOM 2373 C CA . GLY A 1 303 ? 8.176 -12.726 -19.034 1.00 94.00 303 GLY A CA 1
ATOM 2374 C C . GLY A 1 303 ? 6.750 -12.372 -18.599 1.00 94.00 303 GLY A C 1
ATOM 2375 O O . GLY A 1 303 ? 5.878 -12.136 -19.435 1.00 94.00 303 GLY A O 1
ATOM 2376 N N . ASP A 1 304 ? 6.535 -12.242 -17.290 1.00 92.25 304 ASP A N 1
ATOM 2377 C CA . ASP A 1 304 ? 5.248 -11.841 -16.701 1.00 92.25 304 ASP A CA 1
ATOM 2378 C C . ASP A 1 304 ? 5.028 -10.321 -16.800 1.00 92.25 304 ASP A C 1
ATOM 2380 O O . ASP A 1 304 ? 4.942 -9.603 -15.796 1.00 92.25 304 ASP A O 1
ATOM 2384 N N . SER A 1 305 ? 5.007 -9.793 -18.023 1.00 91.19 305 SER A N 1
ATOM 2385 C CA . SER A 1 305 ? 4.769 -8.374 -18.294 1.00 91.19 305 SER A CA 1
ATOM 2386 C C . SER A 1 305 ? 3.521 -8.156 -19.130 1.00 91.19 305 SER A C 1
ATOM 2388 O O . SER A 1 305 ? 3.186 -8.930 -20.017 1.00 91.19 305 SER A O 1
ATOM 2390 N N . TYR A 1 306 ? 2.849 -7.036 -18.885 1.00 86.69 306 TYR A N 1
ATOM 2391 C CA . TYR A 1 306 ? 1.681 -6.607 -19.647 1.00 86.69 306 TYR A CA 1
ATOM 2392 C C . TYR A 1 306 ? 1.921 -5.215 -20.223 1.00 86.69 306 TYR A C 1
ATOM 2394 O O . TYR A 1 306 ? 2.699 -4.420 -19.690 1.00 86.69 306 TYR A O 1
ATOM 2402 N N . ALA A 1 307 ? 1.239 -4.894 -21.325 1.00 82.50 307 ALA A N 1
ATOM 2403 C CA . ALA A 1 307 ? 1.430 -3.611 -21.992 1.00 82.50 307 ALA A CA 1
ATOM 2404 C C . ALA A 1 307 ? 0.864 -2.470 -21.139 1.00 82.50 307 ALA A C 1
ATOM 2406 O O . ALA A 1 307 ? -0.328 -2.172 -21.189 1.00 82.50 3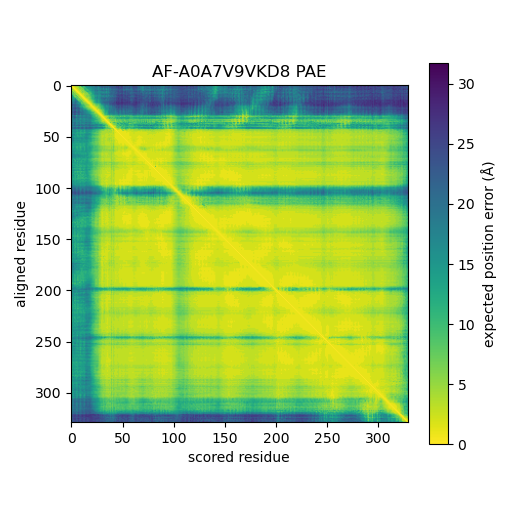07 ALA A O 1
ATOM 2407 N N . SER A 1 308 ? 1.740 -1.783 -20.412 1.00 81.88 308 SER A N 1
ATOM 2408 C CA . SER A 1 308 ? 1.402 -0.609 -19.611 1.00 81.88 308 SER A CA 1
ATOM 2409 C C . SER A 1 308 ? 2.176 0.625 -20.070 1.00 81.88 308 SER A C 1
ATOM 2411 O O . SER A 1 308 ? 3.262 0.530 -20.650 1.00 81.88 308 SER A O 1
ATOM 2413 N N . ARG A 1 309 ? 1.601 1.805 -19.819 1.00 77.12 309 ARG A N 1
ATOM 2414 C CA . ARG A 1 309 ? 2.293 3.085 -19.998 1.00 77.12 309 ARG A CA 1
ATOM 2415 C C . ARG A 1 309 ? 3.191 3.328 -18.788 1.00 77.12 309 ARG A C 1
ATOM 2417 O O . ARG A 1 309 ? 2.749 3.205 -17.649 1.00 77.12 309 ARG A O 1
ATOM 2424 N N . VAL A 1 310 ? 4.430 3.742 -19.030 1.00 79.19 310 VAL A N 1
ATOM 2425 C CA . VAL A 1 310 ? 5.360 4.112 -17.952 1.00 79.19 310 VAL A CA 1
ATOM 2426 C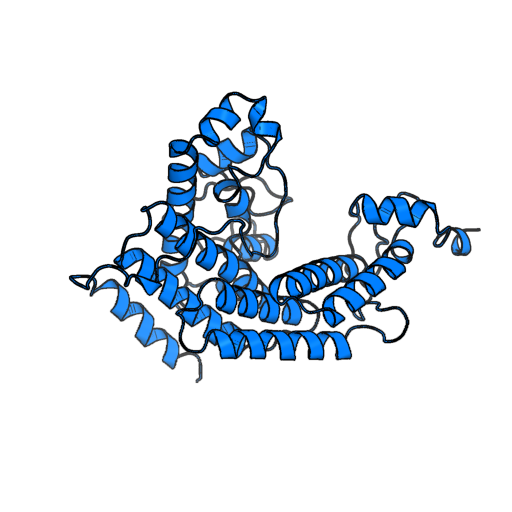 C . VAL A 1 310 ? 5.265 5.596 -17.580 1.00 79.19 310 VAL A C 1
ATOM 2428 O O . VAL A 1 310 ? 4.758 6.395 -18.385 1.00 79.19 310 VAL A O 1
ATOM 2431 N N . PRO A 1 311 ? 5.758 5.992 -16.383 1.00 74.19 311 PRO A N 1
ATOM 2432 C CA . PRO A 1 311 ? 5.762 7.386 -15.948 1.00 74.19 311 PRO A CA 1
ATOM 2433 C C . PRO A 1 311 ? 6.428 8.327 -16.971 1.00 74.19 311 PRO A C 1
ATOM 2435 O O . PRO A 1 311 ? 7.453 7.950 -17.551 1.00 74.19 311 PRO A O 1
ATOM 2438 N N . PRO A 1 312 ? 5.929 9.570 -17.149 1.00 76.19 312 PRO A N 1
ATOM 2439 C CA . PRO A 1 312 ? 6.440 10.512 -18.153 1.00 76.19 312 PRO A CA 1
ATOM 2440 C C . PRO A 1 312 ? 7.958 10.723 -18.108 1.00 76.19 312 PRO A C 1
ATOM 2442 O O . PRO A 1 312 ? 8.607 10.740 -19.148 1.00 76.19 312 PRO A O 1
ATOM 2445 N N . ARG A 1 313 ? 8.540 10.782 -16.902 1.00 76.25 313 ARG A N 1
ATOM 2446 C CA . ARG A 1 313 ? 9.989 10.946 -16.678 1.00 76.25 313 ARG A CA 1
ATOM 2447 C C . ARG A 1 313 ? 10.863 9.840 -17.282 1.00 76.25 313 ARG A C 1
ATOM 2449 O O . ARG A 1 313 ? 12.023 10.077 -17.589 1.00 76.25 313 ARG A O 1
ATOM 2456 N N . VAL A 1 314 ? 10.332 8.623 -17.410 1.00 77.81 314 VAL A N 1
ATOM 2457 C CA . VAL A 1 314 ? 11.060 7.493 -18.012 1.00 77.81 314 VAL A CA 1
ATOM 2458 C C . VAL A 1 314 ? 10.898 7.537 -19.526 1.00 77.81 314 VAL A C 1
ATOM 2460 O O . VAL A 1 314 ? 11.868 7.364 -20.256 1.00 77.81 314 VAL A O 1
ATOM 2463 N N . ARG A 1 315 ? 9.691 7.871 -19.996 1.00 77.25 315 ARG A N 1
ATOM 2464 C CA . ARG A 1 315 ? 9.399 8.046 -21.422 1.00 77.25 315 ARG A CA 1
ATOM 2465 C C . ARG A 1 315 ? 10.258 9.140 -22.059 1.00 77.25 315 ARG A C 1
ATOM 2467 O O . ARG A 1 315 ? 10.810 8.923 -23.129 1.00 77.25 315 ARG A O 1
ATOM 2474 N N . SER A 1 316 ? 10.423 10.279 -21.384 1.00 77.00 316 SER A N 1
ATOM 2475 C CA . SER A 1 316 ? 11.255 11.381 -21.884 1.00 77.00 316 SER A CA 1
ATOM 2476 C C . SER A 1 316 ? 12.737 11.015 -21.987 1.00 77.00 316 SER A C 1
ATOM 2478 O O . SER A 1 316 ? 13.427 11.523 -22.866 1.00 77.00 316 SER A O 1
ATOM 2480 N N . ARG A 1 317 ? 13.229 10.116 -21.125 1.00 76.88 317 ARG A N 1
ATOM 2481 C CA . ARG A 1 317 ? 14.580 9.551 -21.243 1.00 76.88 317 ARG A CA 1
ATOM 2482 C C . ARG A 1 317 ? 14.672 8.557 -22.391 1.00 76.88 317 ARG A C 1
ATOM 2484 O O . ARG A 1 317 ? 15.639 8.616 -23.133 1.00 76.88 317 ARG A O 1
ATOM 2491 N N . SER A 1 318 ? 13.665 7.703 -22.566 1.00 73.19 318 SER A N 1
ATOM 2492 C CA . SER A 1 318 ? 13.618 6.724 -23.658 1.00 73.19 318 SER A CA 1
ATOM 2493 C C . SER A 1 318 ? 13.700 7.348 -25.040 1.00 73.19 318 SER A C 1
ATOM 2495 O O . SER A 1 318 ? 14.328 6.772 -25.909 1.00 73.19 318 SER A O 1
ATOM 2497 N N . ALA A 1 319 ? 13.135 8.538 -25.237 1.00 68.31 319 ALA A N 1
ATOM 2498 C CA . ALA A 1 319 ? 13.258 9.256 -26.505 1.00 68.31 319 ALA A CA 1
ATOM 2499 C C . ALA A 1 319 ? 14.704 9.682 -26.845 1.00 68.31 319 ALA A C 1
ATOM 2501 O O . ALA A 1 319 ? 14.955 10.112 -27.961 1.00 68.31 319 ALA A O 1
ATOM 2502 N N . ARG A 1 320 ? 15.639 9.616 -25.884 1.00 71.44 320 ARG A N 1
ATOM 2503 C CA . ARG A 1 320 ? 17.049 10.019 -26.048 1.00 71.44 320 ARG A CA 1
ATOM 2504 C C . ARG A 1 320 ? 18.012 8.845 -26.183 1.00 71.44 320 ARG A C 1
ATOM 2506 O O . ARG A 1 320 ? 19.174 9.054 -26.502 1.00 71.44 320 ARG A O 1
ATOM 2513 N N . VAL A 1 321 ? 17.560 7.643 -25.848 1.00 67.75 321 VAL A N 1
ATOM 2514 C CA . VAL A 1 321 ? 18.325 6.407 -25.993 1.00 67.75 321 VAL A CA 1
ATOM 2515 C C . VAL A 1 321 ? 17.567 5.586 -27.019 1.00 67.75 321 VAL A C 1
ATOM 2517 O O . VAL A 1 321 ? 16.524 5.030 -26.689 1.00 67.75 321 VAL A O 1
ATOM 2520 N N . ASP A 1 322 ? 18.063 5.524 -28.256 1.00 63.03 322 ASP A N 1
ATOM 2521 C CA . ASP A 1 322 ? 17.519 4.733 -29.379 1.00 63.03 322 ASP A CA 1
ATOM 2522 C C . ASP A 1 322 ? 17.543 3.202 -29.120 1.00 63.03 322 ASP A C 1
ATOM 2524 O O . ASP A 1 322 ? 17.679 2.386 -30.025 1.00 63.03 322 ASP A O 1
ATOM 2528 N N . GLY A 1 323 ? 17.430 2.772 -27.863 1.00 58.28 323 GLY A N 1
ATOM 2529 C CA . GLY A 1 323 ? 17.889 1.478 -27.374 1.00 58.28 323 GLY A CA 1
ATOM 2530 C C . GLY A 1 323 ? 17.154 0.260 -27.927 1.00 58.28 323 GLY A C 1
ATOM 2531 O O . GLY A 1 323 ? 17.738 -0.814 -27.969 1.00 58.28 323 GLY A O 1
ATOM 2532 N N . ALA A 1 324 ? 15.906 0.407 -28.381 1.00 54.12 324 ALA A N 1
ATOM 2533 C CA . ALA A 1 324 ? 15.176 -0.680 -29.035 1.00 54.12 324 ALA A CA 1
ATOM 2534 C C . ALA A 1 324 ? 15.280 -0.648 -30.569 1.00 54.12 324 ALA A C 1
ATOM 2536 O O . ALA A 1 324 ? 14.969 -1.653 -31.194 1.00 54.12 324 ALA A O 1
ATOM 2537 N N . ARG A 1 325 ? 15.702 0.465 -31.189 1.00 53.50 325 ARG A N 1
ATOM 2538 C CA . ARG A 1 325 ? 15.834 0.537 -32.658 1.00 53.50 325 ARG A CA 1
ATOM 2539 C C . ARG A 1 325 ? 16.943 -0.379 -33.176 1.00 53.50 325 ARG A C 1
ATOM 2541 O O . ARG A 1 325 ? 16.766 -1.002 -34.206 1.00 53.50 325 ARG A O 1
ATOM 2548 N N . ALA A 1 326 ? 17.998 -0.577 -32.386 1.00 51.81 326 ALA A N 1
ATOM 2549 C CA . ALA A 1 326 ? 19.147 -1.412 -32.743 1.00 51.81 326 ALA A CA 1
ATOM 2550 C C . ALA A 1 326 ? 18.851 -2.911 -32.991 1.00 51.81 326 ALA A C 1
ATOM 2552 O O . ALA A 1 326 ? 19.755 -3.628 -33.400 1.00 51.81 326 ALA A O 1
ATOM 2553 N N . PHE A 1 327 ? 17.636 -3.400 -32.716 1.00 49.72 327 PHE A N 1
ATOM 2554 C CA . PHE A 1 327 ? 17.264 -4.812 -32.898 1.00 49.72 327 PHE A CA 1
ATOM 2555 C C . PHE A 1 327 ? 16.167 -5.039 -33.948 1.00 49.72 327 PHE A C 1
ATOM 2557 O O . PHE A 1 327 ? 15.788 -6.187 -34.176 1.00 49.72 327 PHE A O 1
ATOM 2564 N N . PHE A 1 328 ? 15.613 -3.971 -34.529 1.00 48.66 328 PHE A N 1
ATOM 2565 C CA . PHE A 1 328 ? 14.507 -4.048 -35.494 1.00 48.66 328 PHE A CA 1
ATOM 2566 C C . PHE A 1 328 ? 14.836 -3.416 -36.856 1.00 48.66 328 PHE A C 1
ATOM 2568 O O . PHE A 1 328 ? 13.952 -3.384 -37.711 1.00 48.66 328 PHE A O 1
ATOM 2575 N N . ASP A 1 329 ? 16.080 -2.965 -37.040 1.00 45.53 329 ASP A N 1
ATOM 2576 C CA . ASP A 1 329 ? 16.689 -2.631 -38.333 1.00 45.53 329 ASP A CA 1
ATOM 2577 C C . ASP A 1 329 ? 17.638 -3.770 -38.748 1.00 45.53 329 ASP A C 1
ATOM 2579 O O . ASP A 1 329 ? 17.692 -4.086 -39.958 1.00 45.53 329 ASP A O 1
#

Nearest PDB structures (foldseek):
  4mmi-assembly1_A  TM=6.548E-01  e=4.346E-06  Pedobacter heparinus
  5mk2-assembly1_A  TM=2.009E-01  e=1.997E+00  Homo sapiens
  4ct6-assembly1_B  TM=2.499E-01  e=5.067E+00  Homo sapiens
  5mjz-assembly2_B  TM=2.379E-01  e=6.611E+00  Homo sapiens
  8ga7-assembly1_A  TM=2.062E-01  e=3.883E+00  synthetic construct

Solvent-accessible surface area (backbone atoms only — not comparable to full-atom values): 18506 Å² total; per-residue (Å²): 126,80,68,72,75,57,52,74,64,62,74,63,58,80,81,68,82,78,90,75,81,77,80,54,84,86,68,71,61,79,62,69,91,67,82,66,48,82,80,77,78,77,67,72,56,55,67,56,40,52,33,42,66,77,25,38,27,60,49,33,95,89,55,70,70,43,82,60,56,76,85,62,72,80,61,60,67,92,75,82,43,70,68,44,48,35,31,59,47,19,51,65,53,48,49,54,40,76,45,49,81,62,33,83,68,31,82,80,38,72,67,32,40,53,40,50,33,73,67,37,41,49,51,27,42,48,52,49,41,49,47,51,51,46,49,58,72,68,52,46,74,90,40,89,82,40,45,79,45,54,68,32,63,45,30,40,17,42,23,42,19,51,54,42,40,42,50,47,47,25,43,64,70,70,71,41,52,71,65,59,43,48,56,50,51,52,52,49,53,50,48,46,52,51,43,71,72,51,79,55,61,78,72,43,23,46,39,23,20,47,21,32,31,34,42,21,69,66,40,61,86,43,88,59,14,74,57,43,28,55,49,16,52,54,52,37,51,53,50,46,69,74,38,35,42,89,85,60,38,44,46,73,80,60,14,42,49,52,38,57,50,49,40,53,51,37,44,50,49,15,66,74,71,68,38,64,66,45,42,49,50,28,56,42,29,62,68,45,50,40,70,38,28,42,95,88,44,30,38,38,70,38,70,82,26,61,86,41,80,60,61,68,79,51,43,65,50,30,79,74,46,72,66,56,56,83,78,76,118

Secondary structure (DSSP, 8-state):
--THHHHHHHTTSTT---------GGG-PPPPSS--SS---S---HHHHHHHHHTEE--STTS--EE--SSP-TT--TTS-HHHHHHHHH-GGGHHHH-SSS-GGGGT-HHHHHHTSHHHHHHHHHHHHHHHHHHHHH--TT-TT--GGGG-HHHHHHHHHHHHHHHHHHHHTT-S-HHHHHHHHHHHHHHHHHHHH----HHHHHHHHHHHHHHHHH-TTSTTHHHHHHHHHHHHHHHHHHHB-TTT--BTT--HHHHHHHHHHHHHHHHHHT-HHHHHHHHHHHHHGGGGB-TTSBBP--SS----BPPHHHHHHHTT--TTGGGT-

Mean predicted aligned error: 6.99 Å

Radius of gyration: 20.84 Å; Cα contacts (8 Å, |Δi|>4): 429; chains: 1; bounding box: 48×50×70 Å

Sequence (329 aa):
MRARRIQHFVLAIVAAAALSPPASAAERQHCPAEPLYFQFQPAYGPERLAAARAGDFKVHQRLGPDRLVPPIAWAEDRYGNEDWRSSLHSLEWLDPLFNLDAVPALRLDPVARDLARPEGSRIALARARDIVLDWIAANPPGGAGVDERAWGNKIAAERAGYIAYALRAGRCAGIVDYAAGRVMRESLALHARYLAAERGSGNHGLFVDYGLAVIARQAPSLEGAKMLGRLAERRFRRLLDQRLDRGDALWREHSPTYQFLVLRLLSKMARLTGDSDLASRARRMERSAPWLLNPSGRLLQLGDSYASRVPPRVRSRSARVDGARAFFD

Foldseek 3Di:
DVQVVQVVPQVVLVPDDDDDDPDPPVLPDDFDPDFLFQDADQDDDLVQLVCVLQQWWDLDPPDGTDRAAPVGPLLDPPPVDPSSNLSSLLLPRLNSLQCLCRHPCLVPDPSSVVCNPLVNNLSSLLRLLNSLLSLLVVARRPDPSHDPSNLDLLSLLRNLSSLLNSLRNCVVSVNQDPSSNVSSLVSNLVSLVSLLPDQDAALSNLSSLSSQLSSLQSPVVPVCSVVSNVSSVVSNVVRQVVQADPPQRAGNLFELVSLVSNLSSLCSNCVSVVDPVSVVSSVSSLVNSLLQADLVQWGDGTHPYDTDHDDPVSSVVNVVCCNRVVVVD

pLDDT: mean 85.99, std 16.26, range [39.34, 98.75]